Protein AF-A0A932G4X0-F1 (afdb_monomer_lite)

Secondary structure (DSSP, 8-state):
------------------------------S---------HHHHHHHTTS-----SS---TT-HHHHHHHHHHHHHHTTTS---SSHHHHHHHHHHHHHHHHHHHHHHHH-TT-TTHHHHHHHHHHHHHHTT-HHHHHHHHHHHHHHHTT--SHHHHHHHHHHHHHHHHHHHHHT-HHHHHHHHHHTTTPPPPSTTHHHHHHHHHHHHHHHHH-HHHHSTTTHHHHHHHHHHTT-------

Radius of gyration: 26.61 Å; chains: 1; bounding box: 88×67×62 Å

pLDDT: mean 77.57, std 19.56, range [35.28, 97.62]

Sequence (241 aa):
MNRKTLFSILAVVGAGVTASLLLRPPGTPTAGAQPAASVDPEALYSASLDNRFLPVGPVAGNDPATDEFRGILGATDTATTPLQRNEKDSLLRRRVLDAQAQALEELLARHPDSPWEPSARAYLGTYYGSRAAYGKALEHLGTAWAATRVFQAGRGKEIADSVLIAYTHILAMLGQTDELGALIREQQNRELDGEGLSQAWRQMKEKYLRLLAKPEKWYKCGVFAVDEVAQALKLDYARGQ

Foldseek 3Di:
DDDDDDDDDDDDDDDDDDDPPPPDPPDDPDPDPPPPPLCPLVVLLVVLLVPPQDFQDDDDPPPPLVVLSVVLSVVVVVLVPPQPPDPVNVVSNVVSLVVSLVSLVVSCVVCVPTSRQLSSLLNNLSSCVVVVVLVSNLVSLVVSLVVQVPDQDDPSLQSNLSSLSSNLVSCLLVVVLVVNVVSCVVCVPRQRDDDCSNSSNVVSVVSSVVCVVCVCVNQVPHVVVVVVVCVVVVPDDDDDD

Structure (mmCIF, N/CA/C/O backbone):
data_AF-A0A932G4X0-F1
#
_entry.id   AF-A0A932G4X0-F1
#
loop_
_atom_site.group_PDB
_atom_site.id
_atom_site.type_symbol
_atom_site.label_atom_id
_atom_site.label_alt_id
_atom_site.label_comp_id
_atom_site.label_asym_id
_atom_site.label_entity_id
_atom_site.label_seq_id
_atom_site.pdbx_PDB_ins_code
_atom_site.Cartn_x
_atom_site.Cartn_y
_atom_site.Cartn_z
_atom_site.occupancy
_atom_site.B_iso_or_equiv
_atom_site.auth_seq_id
_atom_site.auth_comp_id
_atom_site.auth_asym_id
_atom_site.auth_atom_id
_atom_site.pdbx_PDB_model_num
ATOM 1 N N . MET A 1 1 ? 39.968 -36.542 25.388 1.00 40.81 1 MET A N 1
ATOM 2 C CA . MET A 1 1 ? 41.363 -36.049 25.361 1.00 40.81 1 MET A CA 1
ATOM 3 C C . MET A 1 1 ? 41.372 -34.593 25.788 1.00 40.81 1 MET A C 1
ATOM 5 O O . MET A 1 1 ? 40.625 -33.797 25.244 1.00 40.81 1 MET A O 1
ATOM 9 N N . ASN A 1 2 ? 42.133 -34.312 26.840 1.00 44.06 2 ASN A N 1
ATOM 10 C CA . ASN A 1 2 ? 42.212 -33.060 27.589 1.00 44.06 2 ASN A CA 1
ATOM 11 C C . ASN A 1 2 ? 43.447 -32.285 27.100 1.00 44.06 2 ASN A C 1
ATOM 13 O O . ASN A 1 2 ? 44.495 -32.912 26.955 1.00 44.06 2 ASN A O 1
ATOM 17 N N . ARG A 1 3 ? 43.378 -30.961 26.927 1.00 45.34 3 ARG A N 1
ATOM 18 C CA . ARG A 1 3 ? 44.566 -30.094 27.036 1.00 45.34 3 ARG A CA 1
ATOM 19 C C . ARG A 1 3 ? 44.167 -28.679 27.459 1.00 45.34 3 ARG A C 1
ATOM 21 O O . ARG A 1 3 ? 43.865 -27.808 26.656 1.00 45.34 3 ARG A O 1
ATOM 28 N N . LYS A 1 4 ? 44.159 -28.516 28.784 1.00 53.22 4 LYS A N 1
ATOM 29 C CA . LYS A 1 4 ? 44.444 -27.271 29.508 1.00 53.22 4 LYS A CA 1
ATOM 30 C C . LYS A 1 4 ? 45.893 -26.824 29.244 1.00 53.22 4 LYS A C 1
ATOM 32 O O . LYS A 1 4 ? 46.673 -27.618 28.710 1.00 53.22 4 LYS A O 1
ATOM 37 N N . THR A 1 5 ? 46.237 -25.657 29.813 1.00 52.81 5 THR A N 1
ATOM 38 C CA . THR A 1 5 ? 47.576 -25.124 30.196 1.00 52.81 5 THR A CA 1
ATOM 39 C C . THR A 1 5 ? 48.037 -23.977 29.283 1.00 52.81 5 THR A C 1
ATOM 41 O O . THR A 1 5 ? 48.073 -24.178 28.079 1.00 52.81 5 THR A O 1
ATOM 44 N N . LEU A 1 6 ? 48.508 -22.803 29.721 1.00 47.03 6 LEU A N 1
ATOM 45 C CA . LEU A 1 6 ? 48.440 -21.966 30.938 1.00 47.03 6 LEU A CA 1
ATOM 46 C C . LEU A 1 6 ? 49.508 -20.858 30.738 1.00 47.03 6 LEU A C 1
ATOM 48 O O . LEU A 1 6 ? 50.510 -21.130 30.084 1.00 47.03 6 LEU A O 1
ATOM 52 N N . PHE A 1 7 ? 49.333 -19.721 31.432 1.00 35.28 7 PHE A N 1
ATOM 53 C CA . PHE A 1 7 ? 50.375 -18.772 31.895 1.00 35.28 7 PHE A CA 1
ATOM 54 C C . PHE A 1 7 ? 51.157 -17.961 30.827 1.00 35.28 7 PHE A C 1
ATOM 56 O O . PHE A 1 7 ? 51.397 -18.429 29.729 1.00 35.28 7 PHE A O 1
ATOM 63 N N . SER A 1 8 ? 51.656 -16.740 31.054 1.00 36.16 8 SER A N 1
ATOM 64 C CA . SER A 1 8 ? 51.602 -15.779 32.165 1.00 36.16 8 SER A CA 1
ATOM 65 C C . SER A 1 8 ? 52.226 -14.452 31.702 1.00 36.16 8 SER A C 1
ATOM 67 O O . SER A 1 8 ? 53.214 -14.472 30.981 1.00 36.16 8 SER A O 1
ATOM 69 N N . ILE A 1 9 ? 51.683 -13.345 32.219 1.00 36.66 9 ILE A N 1
ATOM 70 C CA . ILE A 1 9 ? 52.376 -12.217 32.878 1.00 36.66 9 ILE A CA 1
ATOM 71 C C . ILE A 1 9 ? 53.567 -11.556 32.149 1.00 36.66 9 ILE A C 1
ATOM 73 O O . ILE A 1 9 ? 54.664 -12.102 32.118 1.00 36.66 9 ILE A O 1
ATOM 77 N N . LEU A 1 10 ? 53.416 -10.266 31.820 1.00 35.78 10 LEU A N 1
ATOM 78 C CA . LEU A 1 10 ? 54.352 -9.251 32.315 1.00 35.78 10 LEU A CA 1
ATOM 79 C C . LEU A 1 10 ? 53.630 -7.921 32.559 1.00 35.78 10 LEU A C 1
ATOM 81 O O . LEU A 1 10 ? 52.772 -7.503 31.787 1.00 35.78 10 LEU A O 1
ATOM 85 N N . ALA A 1 11 ? 53.969 -7.309 33.685 1.00 39.47 11 ALA A N 1
ATOM 86 C CA . ALA A 1 11 ? 53.412 -6.081 34.217 1.00 39.47 11 ALA A CA 1
ATOM 87 C C . ALA A 1 11 ? 54.412 -4.914 34.090 1.00 39.47 11 ALA A C 1
ATOM 89 O O . ALA A 1 11 ? 55.596 -5.129 33.839 1.00 39.47 11 ALA A O 1
ATOM 90 N N . VAL A 1 12 ? 53.909 -3.732 34.469 1.00 40.72 12 VAL A N 1
ATOM 91 C CA . VAL A 1 12 ? 54.596 -2.589 35.112 1.00 40.72 12 VAL A CA 1
ATOM 92 C C . VAL A 1 12 ? 54.854 -1.347 34.237 1.00 40.72 12 VAL A C 1
ATOM 94 O O . VAL A 1 12 ? 55.242 -1.432 33.079 1.00 40.72 12 VAL A O 1
ATOM 97 N N . VAL A 1 13 ? 54.700 -0.199 34.925 1.00 42.75 13 VAL A N 1
ATOM 98 C CA . VAL A 1 13 ? 55.033 1.209 34.618 1.00 42.75 13 VAL A CA 1
ATOM 99 C C . VAL A 1 13 ? 53.876 1.975 33.947 1.00 42.75 13 VAL A C 1
ATOM 101 O O . VAL A 1 13 ? 53.562 1.733 32.796 1.00 42.75 13 VAL A O 1
ATOM 104 N N . GLY A 1 14 ? 53.130 2.897 34.567 1.00 39.12 14 GLY A N 1
ATOM 105 C CA . GLY A 1 14 ? 53.342 3.704 35.770 1.00 39.12 14 GLY A CA 1
ATOM 106 C C . GLY A 1 14 ? 53.884 5.093 35.418 1.00 39.12 14 GLY A C 1
ATOM 107 O O . GLY A 1 14 ? 55.095 5.243 35.398 1.00 39.12 14 GLY A O 1
ATOM 108 N N . ALA A 1 15 ? 53.016 6.088 35.169 1.00 41.00 15 ALA A N 1
ATOM 109 C CA . ALA A 1 15 ? 53.303 7.523 35.354 1.00 41.00 15 ALA A CA 1
ATOM 110 C C . ALA A 1 15 ? 52.089 8.413 35.008 1.00 41.00 15 ALA A C 1
ATOM 112 O O . ALA A 1 15 ? 51.478 8.250 33.957 1.00 41.00 15 ALA A O 1
ATOM 113 N N . GLY A 1 16 ? 51.834 9.427 35.843 1.00 37.31 16 GLY A N 1
ATOM 114 C CA . GLY A 1 16 ? 51.432 10.746 35.340 1.00 37.31 16 GLY A CA 1
ATOM 115 C C . GLY A 1 16 ? 49.960 11.142 35.429 1.00 37.31 16 GLY A C 1
ATOM 116 O O . GLY A 1 16 ? 49.303 11.335 34.413 1.00 37.31 16 GLY A O 1
ATOM 117 N N . VAL A 1 17 ? 49.473 11.392 36.645 1.00 41.50 17 VAL A N 1
ATOM 118 C CA . VAL A 1 17 ? 48.331 12.288 36.877 1.00 41.50 17 VAL A CA 1
ATOM 119 C C . VAL A 1 17 ? 48.763 13.721 36.560 1.00 41.50 17 VAL A C 1
ATOM 121 O O . VAL A 1 17 ? 49.623 14.260 37.249 1.00 41.50 17 VAL A O 1
ATOM 124 N N . THR A 1 18 ? 48.124 14.362 35.581 1.00 43.75 18 THR A N 1
ATOM 125 C CA . THR A 1 18 ? 47.859 15.810 35.616 1.00 43.75 18 THR A CA 1
ATOM 126 C C . THR A 1 18 ? 46.438 16.055 35.115 1.00 43.75 18 THR A C 1
ATOM 128 O O . THR A 1 18 ? 46.119 15.930 33.937 1.00 43.75 18 THR A O 1
ATOM 131 N N . ALA A 1 19 ? 45.549 16.340 36.063 1.00 41.78 19 ALA A N 1
ATOM 132 C CA . ALA A 1 19 ? 44.188 16.767 35.803 1.00 41.78 19 ALA A CA 1
ATOM 133 C C . ALA A 1 19 ? 44.205 18.251 35.413 1.00 41.78 19 ALA A C 1
ATOM 135 O O . ALA A 1 19 ? 44.237 19.127 36.275 1.00 41.78 19 ALA A O 1
ATOM 136 N N . SER A 1 20 ? 44.171 18.542 34.115 1.00 43.78 20 SER A N 1
ATOM 137 C CA . SER A 1 20 ? 43.813 19.872 33.621 1.00 43.78 20 SER A CA 1
ATOM 138 C C . SER A 1 20 ? 42.294 19.954 33.475 1.00 43.78 20 SER A C 1
ATOM 140 O O . SER A 1 20 ? 41.730 19.688 32.416 1.00 43.78 20 SER A O 1
ATOM 142 N N . LEU A 1 21 ? 41.629 20.317 34.575 1.00 39.19 21 LEU A N 1
ATOM 143 C CA . LEU A 1 21 ? 40.254 20.814 34.582 1.00 39.19 21 LEU A CA 1
ATOM 144 C C . LEU A 1 21 ? 40.235 22.186 33.889 1.00 39.19 21 LEU A C 1
ATOM 146 O O . LEU A 1 21 ? 40.360 23.230 34.525 1.00 39.19 21 LEU A O 1
ATOM 150 N N . LEU A 1 22 ? 40.100 22.191 32.564 1.00 45.50 22 LEU A N 1
ATOM 151 C CA . LEU A 1 22 ? 39.692 23.391 31.844 1.00 45.50 22 LEU A CA 1
ATOM 152 C C . LEU A 1 22 ? 38.185 23.558 32.045 1.00 45.50 22 LEU A C 1
ATOM 154 O O . LEU A 1 22 ? 37.377 22.884 31.406 1.00 45.50 22 LEU A O 1
ATOM 158 N N . LEU A 1 23 ? 37.820 24.451 32.970 1.00 38.88 23 LEU A N 1
ATOM 159 C CA . LEU A 1 23 ? 36.470 24.991 33.076 1.00 38.88 23 LEU A CA 1
ATOM 160 C C . LEU A 1 23 ? 36.089 25.613 31.729 1.00 38.88 23 LEU A C 1
ATOM 162 O O . LEU A 1 23 ? 36.513 26.714 31.381 1.00 38.88 23 LEU A O 1
ATOM 166 N N . ARG A 1 24 ? 35.267 24.889 30.971 1.00 39.81 24 ARG A N 1
ATOM 167 C CA . ARG A 1 24 ? 34.533 25.432 29.834 1.00 39.81 24 ARG A CA 1
ATOM 168 C C . ARG A 1 24 ? 33.476 26.399 30.390 1.00 39.81 24 ARG A C 1
ATOM 170 O O . ARG A 1 24 ? 32.686 25.976 31.236 1.00 39.81 24 ARG A O 1
ATOM 177 N N . PRO A 1 25 ? 33.444 27.672 29.961 1.00 54.56 25 PRO A N 1
ATOM 178 C CA . PRO A 1 25 ? 32.397 28.595 30.381 1.00 54.56 25 PRO A CA 1
ATOM 179 C C . PRO A 1 25 ? 31.023 28.070 29.931 1.00 54.56 25 PRO A C 1
ATOM 181 O O . PRO A 1 25 ? 30.943 27.400 28.892 1.00 54.56 25 PRO A O 1
ATOM 184 N N . PRO A 1 26 ? 29.940 28.348 30.682 1.00 50.47 26 PRO A N 1
ATOM 185 C CA . PRO A 1 26 ? 28.591 27.990 30.269 1.00 50.47 26 PRO A CA 1
ATOM 186 C C . PRO A 1 26 ? 28.283 28.700 28.950 1.00 50.47 26 PRO A C 1
ATOM 188 O O . PRO A 1 26 ? 28.131 29.920 28.897 1.00 50.47 26 PRO A O 1
ATOM 191 N N . GLY A 1 27 ? 28.250 27.921 27.869 1.00 42.38 27 GLY A N 1
ATOM 192 C CA . GLY A 1 27 ? 27.771 28.388 26.580 1.00 42.38 27 GLY A CA 1
ATOM 193 C C . GLY A 1 27 ? 26.331 28.854 26.736 1.00 42.38 27 GLY A C 1
ATOM 194 O O . GLY A 1 27 ? 25.509 28.175 27.351 1.00 42.38 27 GLY A O 1
ATOM 195 N N . THR A 1 28 ? 26.053 30.031 26.195 1.00 47.28 28 THR A N 1
ATOM 196 C CA . THR A 1 28 ? 24.712 30.570 26.013 1.00 47.28 28 THR A CA 1
ATOM 197 C C . THR A 1 28 ? 23.780 29.496 25.435 1.00 47.28 28 THR A C 1
ATOM 199 O O . THR A 1 28 ? 24.177 28.792 24.500 1.00 47.28 28 THR A O 1
ATOM 202 N N . PRO A 1 29 ? 22.549 29.340 25.966 1.00 41.03 29 PRO A N 1
ATOM 203 C CA . PRO A 1 29 ? 21.567 28.436 25.385 1.00 41.03 29 PRO A CA 1
ATOM 204 C C . PRO A 1 29 ? 21.349 28.860 23.935 1.00 41.03 29 PRO A C 1
ATOM 206 O O . PRO A 1 29 ? 20.868 29.956 23.650 1.00 41.03 29 PRO A O 1
ATOM 209 N N . THR A 1 30 ? 21.786 28.007 23.013 1.00 44.22 30 THR A N 1
ATOM 210 C CA . THR A 1 30 ? 21.518 28.197 21.594 1.00 44.22 30 THR A CA 1
ATOM 211 C C . THR A 1 30 ? 20.006 28.141 21.430 1.00 44.22 30 THR A C 1
ATOM 213 O O . THR A 1 30 ? 19.362 27.205 21.908 1.00 44.22 30 THR A O 1
ATOM 216 N N . ALA A 1 31 ? 19.459 29.201 20.835 1.00 40.19 31 ALA A N 1
ATOM 217 C CA . ALA A 1 31 ? 18.055 29.341 20.496 1.00 40.19 31 ALA A CA 1
ATOM 218 C C . ALA A 1 31 ? 17.514 28.034 19.901 1.00 40.19 31 ALA A C 1
ATOM 220 O O . ALA A 1 31 ? 18.196 27.378 19.113 1.00 40.19 31 ALA A O 1
ATOM 221 N N . GLY A 1 32 ? 16.317 27.660 20.356 1.00 37.50 32 GLY A N 1
ATOM 222 C CA . GLY A 1 32 ? 15.729 26.336 20.217 1.00 37.50 32 GLY A CA 1
ATOM 223 C C . GLY A 1 32 ? 15.990 25.669 18.873 1.00 37.50 32 GLY A C 1
ATOM 224 O O . GLY A 1 32 ? 15.559 26.151 17.828 1.00 37.50 32 GLY A O 1
ATOM 225 N N . ALA A 1 33 ? 16.622 24.496 18.932 1.00 36.66 33 ALA A N 1
ATOM 226 C CA . ALA A 1 33 ? 16.389 23.472 17.933 1.00 36.66 33 ALA A CA 1
ATOM 227 C C . ALA A 1 33 ? 14.891 23.160 17.983 1.00 36.66 33 ALA A C 1
ATOM 229 O O . ALA A 1 33 ? 14.405 22.464 18.876 1.00 36.66 33 ALA A O 1
ATOM 230 N N . GLN A 1 34 ? 14.154 23.780 17.068 1.00 36.88 34 GLN A N 1
ATOM 231 C CA . GLN A 1 34 ? 12.765 23.473 16.791 1.00 36.88 34 GLN A CA 1
ATOM 232 C C . GLN A 1 34 ? 12.692 21.949 16.624 1.00 36.88 34 GLN A C 1
ATOM 234 O O . GLN A 1 34 ? 13.476 21.411 15.834 1.00 36.88 34 GLN A O 1
ATOM 239 N N . PRO A 1 35 ? 11.863 21.225 17.402 1.00 39.44 35 PRO A N 1
ATOM 240 C CA . PRO A 1 35 ? 11.749 19.786 17.229 1.00 39.44 35 PRO A CA 1
ATOM 241 C C . PRO A 1 35 ? 11.435 19.546 15.756 1.00 39.44 35 PRO A C 1
ATOM 243 O O . PRO A 1 35 ? 10.521 20.184 15.226 1.00 39.44 35 PRO A O 1
ATOM 246 N N . ALA A 1 36 ? 12.249 18.712 15.094 1.00 43.69 36 ALA A N 1
ATOM 247 C CA . ALA A 1 36 ? 12.029 18.325 13.707 1.00 43.69 36 ALA A CA 1
ATOM 248 C C . ALA A 1 36 ? 10.539 18.027 13.559 1.00 43.69 36 ALA A C 1
ATOM 250 O O . ALA A 1 36 ? 10.017 17.197 14.313 1.00 43.69 36 ALA A O 1
ATOM 251 N N . ALA A 1 37 ? 9.856 18.798 12.704 1.00 47.94 37 ALA A N 1
ATOM 252 C CA . ALA A 1 37 ? 8.412 18.718 12.556 1.00 47.94 37 ALA A CA 1
ATOM 253 C C . ALA A 1 37 ? 8.051 17.238 12.432 1.00 47.94 37 ALA A C 1
ATOM 255 O O . ALA A 1 37 ? 8.645 16.528 11.620 1.00 47.94 37 ALA A O 1
ATOM 256 N N . SER A 1 38 ? 7.183 16.744 13.318 1.00 53.12 38 SER A N 1
ATOM 257 C CA . SER A 1 38 ? 6.770 15.346 13.290 1.00 53.12 38 SER A CA 1
ATOM 258 C C . SER A 1 38 ? 6.223 15.076 11.897 1.00 53.12 38 SER A C 1
ATOM 260 O O . SER A 1 38 ? 5.192 15.641 11.535 1.00 53.12 38 SER A O 1
ATOM 262 N N . VAL A 1 39 ? 6.949 14.297 11.094 1.00 59.09 39 VAL A N 1
ATOM 263 C CA . VAL A 1 39 ? 6.513 13.996 9.740 1.00 59.09 39 VAL A CA 1
ATOM 264 C C . VAL A 1 39 ? 5.295 13.106 9.889 1.00 59.09 39 VAL A C 1
ATOM 266 O O . VAL A 1 39 ? 5.410 11.980 10.372 1.00 59.09 39 VAL A O 1
ATOM 269 N N . ASP A 1 40 ? 4.130 13.646 9.556 1.00 61.84 40 ASP A N 1
ATOM 270 C CA . ASP A 1 40 ? 2.868 12.938 9.687 1.00 61.84 40 ASP A CA 1
ATOM 271 C C . ASP A 1 40 ? 2.904 11.677 8.800 1.00 61.84 40 ASP A C 1
ATOM 273 O O . ASP A 1 40 ? 3.138 11.789 7.591 1.00 61.84 40 ASP A O 1
ATOM 277 N N . PRO A 1 41 ? 2.704 10.467 9.357 1.00 57.41 41 PRO A N 1
ATOM 278 C CA . PRO A 1 41 ? 2.616 9.243 8.568 1.00 57.41 41 PRO A CA 1
ATOM 279 C C . PRO A 1 41 ? 1.562 9.324 7.458 1.00 57.41 41 PRO A C 1
ATOM 281 O O . PRO A 1 41 ? 1.728 8.679 6.429 1.00 57.41 41 PRO A O 1
ATOM 284 N N . GLU A 1 42 ? 0.503 10.117 7.637 1.00 61.41 42 GLU A N 1
ATOM 285 C CA . GLU A 1 42 ? -0.528 10.355 6.621 1.00 61.41 42 GLU A CA 1
ATOM 286 C C . GLU A 1 42 ? -0.029 11.271 5.490 1.00 61.41 42 GLU A C 1
ATOM 288 O O . GLU A 1 42 ? -0.345 11.063 4.313 1.00 61.41 42 GLU A O 1
ATOM 293 N N . ALA A 1 43 ? 0.837 12.234 5.817 1.00 62.56 43 ALA A N 1
ATOM 294 C CA . ALA A 1 43 ? 1.531 13.042 4.822 1.00 62.56 43 ALA A CA 1
ATOM 295 C C . ALA A 1 43 ? 2.545 12.204 4.032 1.00 62.56 43 ALA A C 1
ATOM 297 O O . ALA A 1 43 ? 2.648 12.389 2.826 1.00 62.56 43 ALA A O 1
ATOM 298 N N . LEU A 1 44 ? 3.234 11.245 4.663 1.00 58.38 44 LEU A N 1
ATOM 299 C CA . LEU A 1 44 ? 4.122 10.304 3.961 1.00 58.38 44 LEU A CA 1
ATOM 300 C C . LEU A 1 44 ? 3.357 9.258 3.152 1.00 58.38 44 LEU A C 1
ATOM 302 O O . LEU A 1 44 ? 3.793 8.905 2.064 1.00 58.38 44 LEU A O 1
ATOM 306 N N . TYR A 1 45 ? 2.195 8.811 3.627 1.00 59.25 45 TYR A N 1
ATOM 307 C CA . TYR A 1 45 ? 1.269 7.998 2.840 1.00 59.25 45 TYR A CA 1
ATOM 308 C C . TYR A 1 45 ? 0.839 8.749 1.572 1.00 59.25 45 TYR A C 1
ATOM 310 O O . TYR A 1 45 ? 0.923 8.216 0.468 1.00 59.25 45 TYR A O 1
ATOM 318 N N . SER A 1 46 ? 0.476 10.024 1.711 1.00 59.59 46 SER A N 1
ATOM 319 C CA . SER A 1 46 ? 0.097 10.877 0.582 1.00 59.59 46 SER A CA 1
ATOM 320 C C . SER A 1 46 ? 1.284 11.230 -0.322 1.00 59.59 46 SER A C 1
ATOM 322 O O . SER A 1 46 ? 1.113 11.305 -1.533 1.00 59.59 46 SER A O 1
ATOM 324 N N . ALA A 1 47 ? 2.483 11.409 0.238 1.00 55.78 47 ALA A N 1
ATOM 325 C CA . ALA A 1 47 ? 3.719 11.653 -0.506 1.00 55.78 47 ALA A CA 1
ATOM 326 C C . ALA A 1 47 ? 4.269 10.383 -1.171 1.00 55.78 47 ALA A C 1
ATOM 328 O O . ALA A 1 47 ? 4.986 10.482 -2.153 1.00 55.78 47 ALA A O 1
ATOM 329 N N . SER A 1 48 ? 3.893 9.182 -0.715 1.00 53.66 48 SER A N 1
ATOM 330 C CA . SER A 1 48 ? 4.214 7.927 -1.416 1.00 53.66 48 SER A CA 1
ATOM 331 C C . SER A 1 48 ? 3.524 7.815 -2.783 1.00 53.66 48 SER A C 1
ATOM 333 O O . SER A 1 48 ? 3.908 6.984 -3.601 1.00 53.66 48 SER A O 1
ATOM 335 N N . LEU A 1 49 ? 2.542 8.686 -3.057 1.00 51.97 49 LEU A N 1
ATOM 336 C CA . LEU A 1 49 ? 1.995 8.902 -4.398 1.00 51.97 49 LEU A CA 1
ATOM 337 C C . LEU A 1 49 ? 2.940 9.701 -5.309 1.00 51.97 49 LEU A C 1
ATOM 339 O O . LEU A 1 49 ? 2.585 9.929 -6.464 1.00 51.97 49 LEU A O 1
ATOM 343 N N . ASP A 1 50 ? 4.116 10.131 -4.835 1.00 54.31 50 ASP A N 1
ATOM 344 C CA . ASP A 1 50 ? 5.173 10.659 -5.696 1.00 54.31 50 ASP A CA 1
ATOM 345 C C . ASP A 1 50 ? 5.723 9.517 -6.560 1.00 54.31 50 ASP A C 1
ATOM 347 O O . ASP A 1 50 ? 6.693 8.856 -6.204 1.00 54.31 50 ASP A O 1
ATOM 351 N N . ASN A 1 51 ? 5.014 9.308 -7.677 1.00 53.72 51 ASN A N 1
ATOM 352 C CA . ASN A 1 51 ? 5.201 8.597 -8.953 1.00 53.72 51 ASN A CA 1
ATOM 353 C C . ASN A 1 51 ? 6.575 7.995 -9.328 1.00 53.72 51 ASN A C 1
ATOM 355 O O . ASN A 1 51 ? 6.896 7.872 -10.512 1.00 53.72 51 ASN A O 1
ATOM 359 N N . ARG A 1 52 ? 7.414 7.567 -8.389 1.00 65.19 52 ARG A N 1
ATOM 360 C CA . ARG A 1 52 ? 8.654 6.850 -8.688 1.00 65.19 52 ARG A CA 1
ATOM 361 C C . ARG A 1 52 ? 8.325 5.382 -8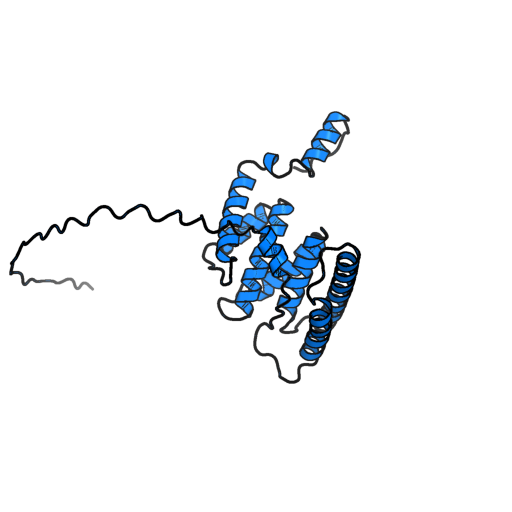.881 1.00 65.19 52 ARG A C 1
ATOM 363 O O . ARG A 1 52 ? 8.546 4.547 -8.010 1.00 65.19 52 ARG A O 1
ATOM 370 N N . PHE A 1 53 ? 7.786 5.073 -10.053 1.00 76.94 53 PHE A N 1
ATOM 371 C CA . PHE A 1 53 ? 7.691 3.697 -10.507 1.00 76.94 53 PHE A CA 1
ATOM 372 C C . PHE A 1 53 ? 9.108 3.210 -10.765 1.00 76.94 53 PHE A C 1
ATOM 374 O O . PHE A 1 53 ? 9.858 3.774 -11.565 1.00 76.94 53 PHE A O 1
ATOM 381 N N . LEU A 1 54 ? 9.492 2.189 -10.016 1.00 82.31 54 LEU A N 1
ATOM 382 C CA . LEU A 1 54 ? 10.809 1.594 -10.074 1.00 82.31 54 LEU A CA 1
ATOM 383 C C . LEU A 1 54 ? 10.638 0.126 -10.461 1.00 82.31 54 LEU A C 1
ATOM 385 O O . LEU A 1 54 ? 9.772 -0.555 -9.904 1.00 82.31 54 LEU A O 1
ATOM 389 N N . PRO A 1 55 ? 11.445 -0.388 -11.396 1.00 87.12 55 PRO A N 1
ATOM 390 C CA . PRO A 1 55 ? 11.465 -1.810 -11.658 1.00 87.12 55 PRO A CA 1
ATOM 391 C C . PRO A 1 55 ? 12.234 -2.538 -10.556 1.00 87.12 55 PRO A C 1
ATOM 393 O O . PRO A 1 55 ? 13.277 -2.076 -10.071 1.00 87.12 55 PRO A O 1
ATOM 396 N N . VAL A 1 56 ? 11.743 -3.717 -10.204 1.00 88.50 56 VAL A N 1
ATOM 397 C CA . VAL A 1 56 ? 12.427 -4.693 -9.369 1.00 88.50 56 VAL A CA 1
ATOM 398 C C . VAL A 1 56 ? 13.355 -5.520 -10.253 1.00 88.50 56 VAL A C 1
ATOM 400 O O . VAL A 1 56 ? 12.926 -6.396 -10.995 1.00 88.50 56 VAL A O 1
ATOM 403 N N . GLY A 1 57 ? 14.655 -5.241 -10.162 1.00 84.62 57 GLY A N 1
ATOM 404 C CA . GLY A 1 57 ? 15.684 -5.967 -10.907 1.00 84.62 57 GLY A CA 1
ATOM 405 C C . GLY A 1 57 ? 16.045 -5.343 -12.263 1.00 84.62 57 GLY A C 1
ATOM 406 O O . GLY A 1 57 ? 15.697 -4.189 -12.539 1.00 84.62 57 GLY A O 1
ATOM 407 N N . PRO A 1 58 ? 16.838 -6.059 -13.081 1.00 80.06 58 PRO A N 1
ATOM 408 C CA . PRO A 1 58 ? 17.262 -5.574 -14.385 1.00 80.06 58 PRO A CA 1
ATOM 409 C C . PRO A 1 58 ? 16.082 -5.551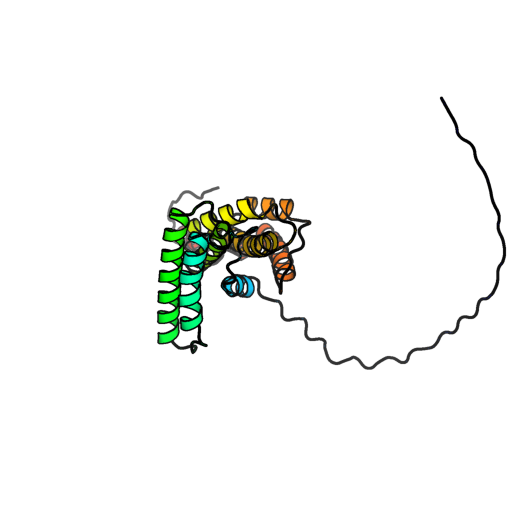 -15.358 1.00 80.06 58 PRO A C 1
ATOM 411 O O . PRO A 1 58 ? 15.323 -6.509 -15.462 1.00 80.06 58 PRO A O 1
ATOM 414 N N . VAL A 1 59 ? 15.968 -4.457 -16.103 1.00 80.94 59 VAL A N 1
ATOM 415 C CA . VAL A 1 59 ? 14.976 -4.299 -17.167 1.00 80.94 59 VAL A CA 1
ATOM 416 C C . VAL A 1 59 ? 15.682 -4.460 -18.502 1.00 80.94 59 VAL A C 1
ATOM 418 O O . VAL A 1 59 ? 16.684 -3.785 -18.751 1.00 80.94 59 VAL A O 1
ATOM 421 N N . ALA A 1 60 ? 15.180 -5.349 -19.358 1.00 76.88 60 ALA A N 1
ATOM 422 C CA . ALA A 1 60 ? 15.681 -5.458 -20.722 1.00 76.88 60 ALA A CA 1
ATOM 423 C C . ALA A 1 60 ? 15.409 -4.142 -21.470 1.00 76.88 60 ALA A C 1
ATOM 425 O O . ALA A 1 60 ? 14.319 -3.583 -21.380 1.00 76.88 60 ALA A O 1
ATOM 426 N N . GLY A 1 61 ? 16.397 -3.633 -22.212 1.00 72.44 61 GLY A N 1
ATOM 427 C CA . GLY A 1 61 ? 16.288 -2.332 -22.887 1.00 72.44 61 GLY A CA 1
ATOM 428 C C . GLY A 1 61 ? 15.155 -2.236 -23.920 1.00 72.44 61 GLY A C 1
ATOM 429 O O . GLY A 1 61 ? 14.788 -1.134 -24.306 1.00 72.44 61 GLY A O 1
ATOM 430 N N . ASN A 1 62 ? 14.610 -3.377 -24.340 1.00 74.69 62 ASN A N 1
ATOM 431 C CA . ASN A 1 62 ? 13.559 -3.559 -25.337 1.00 74.69 62 ASN A CA 1
ATOM 432 C C . ASN A 1 62 ? 12.328 -4.303 -24.779 1.00 74.69 62 ASN A C 1
ATOM 434 O O . ASN A 1 62 ? 11.624 -4.971 -25.533 1.00 74.69 62 ASN A O 1
ATOM 438 N N . ASP A 1 63 ? 12.099 -4.251 -23.465 1.00 78.50 63 ASP A N 1
ATOM 439 C CA . ASP A 1 63 ? 10.900 -4.827 -22.855 1.00 78.50 63 ASP A CA 1
ATOM 440 C C . ASP A 1 63 ? 9.650 -3.989 -23.212 1.00 78.50 63 ASP A C 1
ATOM 442 O O . ASP A 1 63 ? 9.563 -2.833 -22.792 1.00 78.50 63 ASP A O 1
ATOM 446 N N . PRO A 1 64 ? 8.664 -4.538 -23.949 1.00 78.94 64 PRO A N 1
ATOM 447 C CA . PRO A 1 64 ? 7.469 -3.793 -24.344 1.00 78.94 64 PRO A CA 1
ATOM 448 C C . PRO A 1 64 ? 6.654 -3.307 -23.139 1.00 78.94 64 PRO A C 1
ATOM 450 O O . PRO A 1 64 ? 6.096 -2.212 -23.187 1.00 78.94 64 PRO A O 1
ATOM 453 N N . ALA A 1 65 ? 6.644 -4.059 -22.030 1.00 79.31 65 ALA A N 1
ATOM 454 C CA . ALA A 1 65 ? 5.956 -3.626 -20.817 1.00 79.31 65 ALA A CA 1
ATOM 455 C C . ALA A 1 65 ? 6.580 -2.335 -20.272 1.00 79.31 65 ALA A C 1
ATOM 457 O O . ALA A 1 65 ? 5.873 -1.424 -19.852 1.00 79.31 65 ALA A O 1
ATOM 458 N N . THR A 1 66 ? 7.905 -2.221 -20.336 1.00 83.88 66 THR A N 1
ATOM 459 C CA . THR A 1 66 ? 8.630 -1.029 -19.900 1.00 83.88 66 THR A CA 1
ATOM 460 C C . THR A 1 66 ? 8.241 0.217 -20.694 1.00 83.88 66 THR A C 1
ATOM 462 O O . THR A 1 66 ? 8.071 1.280 -20.095 1.00 83.88 66 THR A O 1
ATOM 465 N N . ASP A 1 67 ? 8.088 0.117 -22.013 1.00 82.56 67 ASP A N 1
ATOM 466 C CA . ASP A 1 67 ? 7.689 1.265 -22.834 1.00 82.56 67 ASP A CA 1
ATOM 467 C C . ASP A 1 67 ? 6.237 1.676 -22.567 1.00 82.56 67 ASP A C 1
ATOM 469 O O . ASP A 1 67 ? 5.945 2.869 -22.453 1.00 82.56 67 ASP A O 1
ATOM 473 N N . GLU A 1 68 ? 5.340 0.708 -22.366 1.00 83.88 68 GLU A N 1
ATOM 474 C CA . GLU A 1 68 ? 3.958 0.985 -21.971 1.00 83.88 68 GLU A CA 1
ATOM 475 C C . GLU A 1 68 ? 3.864 1.637 -20.587 1.00 83.88 68 GLU A C 1
ATOM 477 O O . GLU A 1 68 ? 3.172 2.647 -20.427 1.00 83.88 68 GLU A O 1
ATOM 482 N N . PHE A 1 69 ? 4.610 1.125 -19.601 1.00 81.88 69 PHE A N 1
ATOM 483 C CA . PHE A 1 69 ? 4.696 1.732 -18.274 1.00 81.88 69 PHE A CA 1
ATOM 484 C C . PHE A 1 69 ? 5.191 3.171 -18.381 1.00 81.88 69 PHE A C 1
ATOM 486 O O . PHE A 1 69 ? 4.534 4.080 -17.883 1.00 81.88 69 PHE A O 1
ATOM 493 N N . ARG A 1 70 ? 6.294 3.421 -19.097 1.00 78.06 70 ARG A N 1
ATOM 494 C CA . ARG A 1 70 ? 6.789 4.790 -19.312 1.00 78.06 70 ARG A CA 1
ATOM 495 C C . ARG A 1 70 ? 5.755 5.685 -19.994 1.00 78.06 70 ARG A C 1
ATOM 497 O O . ARG A 1 70 ? 5.679 6.857 -19.642 1.00 78.06 70 ARG A O 1
ATOM 504 N N . GLY A 1 71 ? 4.963 5.160 -20.929 1.00 80.50 71 GLY A N 1
ATOM 505 C CA . GLY A 1 71 ? 3.895 5.905 -21.599 1.00 80.50 71 GLY A CA 1
ATOM 506 C C . GLY A 1 71 ? 2.806 6.382 -20.636 1.00 80.50 71 GLY A C 1
ATOM 507 O O . GLY A 1 71 ? 2.453 7.563 -20.645 1.00 80.50 71 GLY A O 1
ATOM 508 N N . ILE A 1 72 ? 2.332 5.496 -19.754 1.00 79.31 72 ILE A N 1
ATOM 509 C CA . ILE A 1 72 ? 1.351 5.843 -18.712 1.00 79.31 72 ILE A CA 1
ATOM 510 C C . ILE A 1 72 ? 1.919 6.915 -17.773 1.00 79.31 72 ILE A C 1
ATOM 512 O O . ILE A 1 72 ? 1.206 7.837 -17.382 1.00 79.31 72 ILE A O 1
ATOM 516 N N . LEU A 1 73 ? 3.209 6.828 -17.442 1.00 66.69 73 LEU A N 1
ATOM 517 C CA . LEU A 1 73 ? 3.872 7.745 -16.512 1.00 66.69 73 LEU A CA 1
ATOM 518 C C . LEU A 1 73 ? 4.174 9.111 -17.123 1.00 66.69 73 LEU A C 1
ATOM 520 O O . LEU A 1 73 ? 3.900 10.135 -16.495 1.00 66.69 73 LEU A O 1
ATOM 524 N N . GLY A 1 74 ? 4.674 9.137 -18.358 1.00 65.00 74 GLY A N 1
ATOM 525 C CA . GLY A 1 74 ? 5.021 10.362 -19.074 1.00 65.00 74 GLY A CA 1
ATOM 526 C C . GLY A 1 74 ? 3.812 11.250 -19.372 1.00 65.00 74 GLY A C 1
ATOM 527 O O . GLY A 1 74 ? 3.944 12.471 -19.383 1.00 65.00 74 GLY A O 1
ATOM 528 N N . ALA A 1 75 ? 2.618 10.668 -19.533 1.00 60.53 75 ALA A N 1
ATOM 529 C CA . ALA A 1 75 ? 1.375 11.430 -19.674 1.00 60.53 75 ALA A CA 1
ATOM 530 C C . ALA A 1 75 ? 1.010 12.230 -18.402 1.00 60.53 75 ALA A C 1
ATOM 532 O O . ALA A 1 75 ? 0.310 13.245 -18.474 1.00 60.53 75 ALA A O 1
ATOM 533 N N . THR A 1 76 ? 1.500 11.796 -17.237 1.00 52.22 76 THR A N 1
ATOM 534 C CA . THR A 1 76 ? 1.184 12.380 -15.925 1.00 52.22 76 THR A CA 1
ATOM 535 C C . THR A 1 76 ? 2.080 13.553 -15.553 1.00 52.22 76 THR A C 1
ATOM 537 O O . THR A 1 76 ? 1.557 14.548 -15.056 1.00 52.22 76 THR A O 1
ATOM 540 N N . ASP A 1 77 ? 3.386 13.490 -15.839 1.00 53.56 77 ASP A N 1
ATOM 541 C CA . ASP A 1 77 ? 4.336 14.564 -15.491 1.00 53.56 77 ASP A CA 1
ATOM 542 C C . ASP A 1 77 ? 3.945 15.912 -16.119 1.00 53.56 77 ASP A C 1
ATOM 544 O O . ASP A 1 77 ? 4.093 16.968 -15.504 1.00 53.56 77 ASP A O 1
ATOM 548 N N . THR A 1 78 ? 3.342 15.886 -17.310 1.00 49.97 78 THR A N 1
ATOM 549 C CA . THR A 1 78 ? 2.793 17.077 -17.976 1.00 49.97 78 THR A CA 1
ATOM 550 C C . THR A 1 78 ? 1.507 17.605 -17.330 1.00 49.97 78 THR A C 1
ATOM 552 O O . THR A 1 78 ? 1.246 18.809 -17.362 1.00 49.97 78 THR A O 1
ATOM 555 N N . ALA A 1 79 ? 0.709 16.733 -16.706 1.00 46.06 79 ALA A N 1
ATOM 556 C CA . ALA A 1 79 ? -0.560 17.084 -16.065 1.00 46.06 79 ALA A CA 1
ATOM 557 C C . ALA A 1 79 ? -0.401 17.540 -14.600 1.00 46.06 79 ALA A C 1
ATOM 559 O O . ALA A 1 79 ? -1.313 18.159 -14.051 1.00 46.06 79 ALA A O 1
ATOM 560 N N . THR A 1 80 ? 0.753 17.272 -13.977 1.00 46.94 80 THR A N 1
ATOM 561 C CA . THR A 1 80 ? 1.113 17.685 -12.607 1.00 46.94 80 THR A CA 1
ATOM 562 C C . THR A 1 80 ? 2.070 18.881 -12.544 1.00 46.94 80 THR A C 1
ATOM 564 O O . THR A 1 80 ? 2.721 19.101 -11.523 1.00 46.94 80 THR A O 1
ATOM 567 N N . THR A 1 81 ? 2.112 19.714 -13.592 1.00 51.88 81 THR A N 1
ATOM 568 C CA . THR A 1 81 ? 2.528 21.131 -13.472 1.00 51.88 81 THR A CA 1
ATOM 569 C C . THR A 1 81 ? 1.837 21.738 -12.242 1.00 51.88 81 THR A C 1
ATOM 571 O O . THR A 1 81 ? 0.676 21.381 -12.056 1.00 51.88 81 THR A O 1
ATOM 574 N N . PRO A 1 82 ? 2.465 22.602 -11.405 1.00 52.12 82 PRO A N 1
ATOM 575 C CA . PRO A 1 82 ? 1.905 23.011 -10.113 1.00 52.12 82 PRO A CA 1
ATOM 576 C C . PRO A 1 82 ? 0.451 23.469 -10.229 1.00 52.12 82 PRO A C 1
ATOM 578 O O . PRO A 1 82 ? 0.156 24.610 -10.582 1.00 52.12 82 PRO A O 1
ATOM 581 N N . LEU A 1 83 ? -0.457 22.535 -9.960 1.00 54.66 83 LEU A N 1
ATOM 582 C CA . LEU A 1 83 ? -1.884 22.757 -10.027 1.00 54.66 83 LEU A CA 1
ATOM 583 C C . LEU A 1 83 ? -2.214 23.716 -8.893 1.00 54.66 83 LEU A C 1
ATOM 585 O O . LEU A 1 83 ? -1.783 23.510 -7.751 1.00 54.66 83 LEU A O 1
ATOM 589 N N . GLN A 1 84 ? -2.934 24.792 -9.197 1.00 59.94 84 GLN A N 1
ATOM 590 C CA . GLN A 1 84 ? -3.315 25.709 -8.141 1.00 59.94 84 GLN A CA 1
ATOM 591 C C . GLN A 1 84 ? -4.300 25.002 -7.210 1.00 59.94 84 GLN A C 1
ATOM 593 O O . GLN A 1 84 ? -5.026 24.087 -7.598 1.00 59.94 84 GLN A O 1
ATOM 598 N N . ARG A 1 85 ? -4.335 25.415 -5.940 1.00 64.31 85 ARG A N 1
ATOM 599 C CA . ARG A 1 85 ? -5.296 24.891 -4.961 1.00 64.31 85 ARG A CA 1
ATOM 600 C C . ARG A 1 85 ? -6.688 25.487 -5.229 1.00 64.31 85 ARG A C 1
ATOM 602 O O . ARG A 1 85 ? -7.211 26.234 -4.410 1.00 64.31 85 ARG A O 1
ATOM 609 N N . ASN A 1 86 ? -7.259 25.196 -6.395 1.00 75.19 86 ASN A N 1
ATOM 610 C CA . ASN A 1 86 ? -8.625 25.539 -6.782 1.00 75.19 86 ASN A CA 1
ATOM 611 C C . ASN A 1 86 ? -9.410 24.265 -7.160 1.00 75.19 86 ASN A C 1
ATOM 613 O O . ASN A 1 86 ? -8.838 23.197 -7.379 1.00 75.19 86 ASN A O 1
ATOM 617 N N . GLU A 1 87 ? -10.739 24.370 -7.192 1.00 75.62 87 GLU A N 1
ATOM 618 C CA . GLU A 1 87 ? -11.646 23.235 -7.421 1.00 75.62 87 GLU A CA 1
ATOM 619 C C . GLU A 1 87 ? -11.506 22.610 -8.818 1.00 75.62 87 GLU A C 1
ATOM 621 O O . GLU A 1 87 ? -11.572 21.393 -8.982 1.00 75.62 87 GLU A O 1
ATOM 626 N N . LYS A 1 88 ? -11.283 23.430 -9.847 1.00 76.31 88 LYS A N 1
ATOM 627 C CA . LYS A 1 88 ? -11.155 22.942 -11.225 1.00 76.31 88 LYS A CA 1
ATOM 628 C C . LYS A 1 88 ? -9.919 22.055 -11.376 1.00 76.31 88 LYS A C 1
ATOM 630 O O . LYS A 1 88 ? -9.991 20.986 -11.984 1.00 76.31 88 LYS A O 1
ATOM 635 N N . ASP A 1 89 ? -8.817 22.481 -10.778 1.00 76.56 89 ASP A N 1
ATOM 636 C CA . ASP A 1 89 ? -7.551 21.765 -10.803 1.00 76.56 89 ASP A CA 1
ATOM 637 C C . ASP A 1 89 ? -7.617 20.481 -9.963 1.00 76.56 89 ASP A C 1
ATOM 639 O O . ASP A 1 89 ? -7.048 19.461 -10.354 1.00 76.56 89 ASP A O 1
ATOM 643 N N . SER A 1 90 ? -8.374 20.470 -8.858 1.00 73.75 90 SER A N 1
ATOM 644 C CA . SER A 1 90 ? -8.569 19.256 -8.054 1.00 73.75 90 SER A CA 1
ATOM 645 C C . SER A 1 90 ? -9.410 18.199 -8.781 1.00 73.75 90 SER A C 1
ATOM 647 O O . SER A 1 90 ? -9.068 17.014 -8.744 1.00 73.75 90 SER A O 1
ATOM 649 N N . LEU A 1 91 ? -10.457 18.607 -9.506 1.00 82.31 91 LEU A N 1
ATOM 650 C CA . LEU A 1 91 ? -11.254 17.705 -10.343 1.00 82.31 91 LEU A CA 1
ATOM 651 C C . LEU A 1 91 ? -10.450 17.157 -11.523 1.00 82.31 91 LEU A C 1
ATOM 653 O O . LEU A 1 91 ? -10.536 15.964 -11.819 1.00 82.31 91 LEU A O 1
ATOM 657 N N . LEU A 1 92 ? -9.658 18.005 -12.186 1.00 80.81 92 LEU A N 1
ATOM 658 C CA . LEU A 1 92 ? -8.772 17.566 -13.261 1.00 80.81 92 LEU A CA 1
ATOM 659 C C . LEU A 1 92 ? -7.749 16.556 -12.737 1.00 80.81 92 LEU A C 1
ATOM 661 O O . LEU A 1 92 ? -7.627 15.469 -13.299 1.00 80.81 92 LEU A O 1
ATOM 665 N N . ARG A 1 93 ? -7.089 16.868 -11.616 1.00 79.69 93 ARG A N 1
ATOM 666 C CA . ARG A 1 93 ? -6.147 15.956 -10.959 1.00 79.69 93 ARG A CA 1
ATOM 667 C C . ARG A 1 93 ? -6.797 14.617 -10.644 1.00 79.69 93 ARG A C 1
ATOM 669 O O . ARG A 1 93 ? -6.214 13.577 -10.928 1.00 79.69 93 ARG A O 1
ATOM 676 N N . ARG A 1 94 ? -8.014 14.629 -10.094 1.00 82.38 94 ARG A N 1
ATOM 677 C CA . ARG A 1 94 ? -8.756 13.401 -9.802 1.00 82.38 94 ARG A CA 1
ATOM 678 C C . ARG A 1 94 ? -8.982 12.568 -11.061 1.00 82.38 94 ARG A C 1
ATOM 680 O O . ARG A 1 94 ? -8.662 11.389 -11.040 1.00 82.38 94 ARG A O 1
ATOM 687 N N . ARG A 1 95 ? -9.459 13.174 -12.153 1.00 86.00 95 ARG A N 1
ATOM 688 C CA . ARG A 1 95 ? -9.690 12.468 -13.426 1.00 86.00 95 ARG A CA 1
ATOM 689 C C . ARG A 1 95 ? -8.414 11.858 -13.998 1.00 86.00 95 ARG A C 1
ATOM 691 O O . ARG A 1 95 ? -8.456 10.738 -14.489 1.00 86.00 95 ARG A O 1
ATOM 698 N N . VAL A 1 96 ? -7.297 12.581 -13.923 1.00 83.81 96 VAL A N 1
ATOM 699 C CA . VAL A 1 96 ? -5.992 12.086 -14.386 1.00 83.81 96 VAL A CA 1
ATOM 700 C C . VAL A 1 96 ? -5.557 10.873 -13.567 1.00 83.81 96 VAL A C 1
ATOM 702 O O . VAL A 1 96 ? -5.203 9.852 -14.145 1.00 83.81 96 VAL A O 1
ATOM 705 N N . LEU A 1 97 ? -5.651 10.947 -12.236 1.00 84.06 97 LEU A N 1
ATOM 706 C CA . LEU A 1 97 ? -5.318 9.821 -11.359 1.00 84.06 97 LEU A CA 1
ATOM 707 C C . LEU A 1 97 ? -6.260 8.628 -11.577 1.00 84.06 97 LEU A C 1
ATOM 709 O O . LEU A 1 97 ? -5.808 7.489 -11.559 1.00 84.06 97 LEU A O 1
ATOM 713 N N . ASP A 1 98 ? -7.554 8.877 -11.799 1.00 89.06 98 ASP A N 1
ATOM 714 C CA . ASP A 1 98 ? -8.534 7.821 -12.067 1.00 89.06 98 ASP A CA 1
ATOM 715 C C . ASP A 1 98 ? -8.211 7.088 -13.385 1.00 89.06 98 ASP A C 1
ATOM 717 O O . ASP A 1 98 ? -8.188 5.857 -13.419 1.00 89.06 98 ASP A O 1
ATOM 721 N N . ALA A 1 99 ? -7.885 7.831 -14.449 1.00 88.38 99 ALA A N 1
ATOM 722 C CA . ALA A 1 99 ? -7.468 7.259 -15.729 1.00 88.38 99 ALA A CA 1
ATOM 723 C C . ALA A 1 99 ? -6.131 6.506 -15.623 1.00 88.38 99 ALA A C 1
ATOM 725 O O . ALA A 1 99 ? -5.978 5.432 -16.201 1.00 88.38 99 ALA A O 1
ATOM 726 N N . GLN A 1 100 ? -5.177 7.039 -14.855 1.00 86.25 100 GLN A N 1
ATOM 727 C CA . GLN A 1 100 ? -3.885 6.398 -14.621 1.00 86.25 100 GLN A CA 1
ATOM 728 C C . GLN A 1 100 ? -4.045 5.068 -13.880 1.00 86.25 100 GLN A C 1
ATOM 730 O O . GLN A 1 100 ? -3.466 4.064 -14.290 1.00 86.25 100 GLN A O 1
ATOM 735 N N . ALA A 1 101 ? -4.851 5.042 -12.817 1.00 90.75 101 ALA A N 1
ATOM 736 C CA . ALA A 1 101 ? -5.130 3.817 -12.081 1.00 90.75 101 ALA A CA 1
ATOM 737 C C . ALA A 1 101 ? -5.783 2.760 -12.981 1.00 90.75 101 ALA A C 1
ATOM 739 O O . ALA A 1 101 ? -5.372 1.604 -12.958 1.00 90.75 101 ALA A O 1
ATOM 740 N N . GLN A 1 102 ? -6.743 3.151 -13.826 1.00 93.38 102 GLN A N 1
ATOM 741 C CA . GLN A 1 102 ? -7.350 2.225 -14.782 1.00 93.38 102 GLN A CA 1
ATOM 742 C C . GLN A 1 102 ? -6.322 1.671 -15.783 1.00 93.38 102 GLN A C 1
ATOM 744 O O . GLN A 1 102 ? -6.262 0.460 -15.986 1.00 93.38 102 GLN A O 1
ATOM 749 N N . ALA A 1 103 ? -5.487 2.531 -16.368 1.00 91.06 103 ALA A N 1
ATOM 750 C CA . ALA A 1 103 ? -4.461 2.102 -17.315 1.00 91.06 103 ALA A CA 1
ATOM 751 C C . ALA A 1 103 ? -3.449 1.134 -16.674 1.00 91.06 103 ALA A C 1
ATOM 753 O O . ALA A 1 103 ? -3.019 0.175 -17.313 1.00 91.06 103 ALA A O 1
ATOM 754 N N . LEU A 1 104 ? -3.093 1.350 -15.403 1.00 92.00 104 LEU A N 1
ATOM 755 C CA . LEU A 1 104 ? -2.214 0.447 -14.656 1.00 92.00 104 LEU A CA 1
ATOM 756 C C . LEU A 1 104 ? -2.866 -0.910 -14.379 1.00 92.00 104 LEU A C 1
ATOM 758 O O . LEU A 1 104 ? -2.194 -1.924 -14.522 1.00 92.00 104 LEU A O 1
ATOM 762 N N . GLU A 1 105 ? -4.153 -0.955 -14.031 1.00 95.62 105 GLU A N 1
ATOM 763 C CA . GLU A 1 105 ? -4.886 -2.221 -13.863 1.00 95.62 105 GLU A CA 1
ATOM 764 C C . GLU A 1 105 ? -4.897 -3.035 -15.168 1.00 95.62 105 GLU A C 1
ATOM 766 O O . GLU A 1 105 ? -4.600 -4.230 -15.174 1.00 95.62 105 GLU A O 1
ATOM 771 N N . GLU A 1 106 ? -5.175 -2.378 -16.297 1.00 94.31 106 GLU A N 1
ATOM 772 C CA . GLU A 1 106 ? -5.170 -3.009 -17.624 1.00 94.31 106 GLU A CA 1
ATOM 773 C C . GLU A 1 106 ? -3.774 -3.491 -18.038 1.00 94.31 106 GLU A C 1
ATOM 775 O O . GLU A 1 106 ? -3.632 -4.522 -18.702 1.00 94.31 106 GLU A O 1
ATOM 780 N N . LEU A 1 107 ? -2.728 -2.757 -17.657 1.00 91.25 107 LEU A N 1
ATOM 781 C CA . LEU A 1 107 ? -1.350 -3.157 -17.913 1.00 91.25 107 LEU A CA 1
ATOM 782 C C . LEU A 1 107 ? -0.969 -4.362 -17.041 1.00 91.25 107 LEU A C 1
ATOM 784 O O . LEU A 1 107 ? -0.480 -5.356 -17.574 1.00 91.25 107 LEU A O 1
ATOM 788 N N . LEU A 1 108 ? -1.262 -4.336 -15.739 1.00 94.00 108 LEU A N 1
ATOM 789 C CA . LEU A 1 108 ? -0.997 -5.459 -14.832 1.00 94.00 108 LEU A CA 1
ATOM 790 C C . LEU A 1 108 ? -1.720 -6.743 -15.249 1.00 94.00 108 LEU A C 1
ATOM 792 O O . LEU A 1 108 ? -1.163 -7.828 -15.106 1.00 94.00 108 LEU A O 1
ATOM 796 N N . ALA A 1 109 ? -2.919 -6.632 -15.823 1.00 95.00 109 ALA A N 1
ATOM 797 C CA . ALA A 1 109 ? -3.627 -7.777 -16.386 1.00 95.00 109 ALA A CA 1
ATOM 798 C C . ALA A 1 109 ? -2.897 -8.400 -17.595 1.00 95.00 109 ALA A C 1
ATOM 800 O O . ALA A 1 109 ? -2.978 -9.609 -17.806 1.00 95.00 109 ALA A O 1
ATOM 801 N N . ARG A 1 110 ? -2.182 -7.592 -18.390 1.00 94.06 110 ARG A N 1
ATOM 802 C CA . ARG A 1 110 ? -1.423 -8.044 -19.571 1.00 94.06 110 ARG A CA 1
ATOM 803 C C . ARG A 1 110 ? 0.003 -8.484 -19.241 1.00 94.06 110 ARG A C 1
ATOM 805 O O . ARG A 1 110 ? 0.536 -9.360 -19.918 1.00 94.06 110 ARG A O 1
ATOM 812 N N . HIS A 1 111 ? 0.611 -7.893 -18.214 1.00 92.06 111 HIS A N 1
ATOM 813 C CA . HIS A 1 111 ? 2.005 -8.121 -17.830 1.00 92.06 111 HIS A CA 1
ATOM 814 C C . HIS A 1 111 ? 2.156 -8.375 -16.318 1.00 92.06 111 HIS A C 1
ATOM 816 O O . HIS A 1 111 ? 2.838 -7.605 -15.636 1.00 92.06 111 HIS A O 1
ATOM 822 N N . PRO A 1 112 ? 1.556 -9.455 -15.782 1.00 91.12 112 PRO A N 1
ATOM 823 C CA . PRO A 1 112 ? 1.576 -9.735 -14.344 1.00 91.12 112 PRO A CA 1
ATOM 824 C C . PRO A 1 112 ? 2.984 -10.023 -13.801 1.00 91.12 112 PRO A C 1
ATOM 826 O O . PRO A 1 112 ? 3.262 -9.720 -12.649 1.00 91.12 112 PRO A O 1
ATOM 829 N N . ASP A 1 113 ? 3.888 -10.542 -14.637 1.00 89.94 113 ASP A N 1
ATOM 830 C CA . ASP A 1 113 ? 5.266 -10.882 -14.251 1.00 89.94 113 ASP A CA 1
ATOM 831 C C . ASP A 1 113 ? 6.277 -9.772 -14.595 1.00 89.94 113 ASP A C 1
ATOM 833 O O . ASP A 1 113 ? 7.491 -9.995 -14.618 1.00 89.94 113 ASP A O 1
ATOM 837 N N . SER A 1 114 ? 5.796 -8.570 -14.927 1.00 90.44 114 SER A N 1
ATOM 838 C CA . SER A 1 114 ? 6.676 -7.454 -15.265 1.00 90.44 114 SER A CA 1
ATOM 839 C C . SER A 1 114 ? 7.546 -7.062 -14.064 1.00 90.44 114 SER A C 1
ATOM 841 O O . SER A 1 114 ? 7.030 -6.946 -12.952 1.00 90.44 114 SER A O 1
ATOM 843 N N . PRO A 1 115 ? 8.831 -6.713 -14.264 1.00 91.62 115 PRO A N 1
ATOM 844 C CA . PRO A 1 115 ? 9.663 -6.130 -13.208 1.00 91.62 115 PRO A CA 1
ATOM 845 C C . PRO A 1 115 ? 9.051 -4.879 -12.556 1.00 91.62 115 PRO A C 1
ATOM 847 O O . PRO A 1 115 ? 9.408 -4.520 -11.438 1.00 91.62 115 PRO A O 1
ATOM 850 N N . TRP A 1 116 ? 8.150 -4.188 -13.251 1.00 91.38 116 TRP A N 1
ATOM 851 C CA . TRP A 1 116 ? 7.473 -2.980 -12.779 1.00 91.38 116 TRP A CA 1
ATOM 852 C C . TRP A 1 116 ? 6.211 -3.266 -11.962 1.00 91.38 116 TRP A C 1
ATOM 854 O O . TRP A 1 116 ? 5.664 -2.349 -11.349 1.00 91.38 116 TRP A O 1
ATOM 864 N N . GLU A 1 117 ? 5.747 -4.517 -11.931 1.00 93.12 117 GLU A N 1
ATOM 865 C CA . GLU A 1 117 ? 4.512 -4.897 -11.249 1.00 93.12 117 GLU A CA 1
ATOM 866 C C . GLU A 1 117 ? 4.484 -4.464 -9.774 1.00 93.12 117 GLU A C 1
ATOM 868 O O . GLU A 1 117 ? 3.494 -3.835 -9.378 1.00 93.12 117 GLU A O 1
ATOM 873 N N . PRO A 1 118 ? 5.555 -4.643 -8.973 1.00 94.44 118 PRO A N 1
ATOM 874 C CA . PRO A 1 118 ? 5.456 -4.328 -7.555 1.00 94.44 118 PRO A CA 1
ATOM 875 C C . PRO A 1 118 ? 5.292 -2.834 -7.282 1.00 94.44 118 PRO A C 1
ATOM 877 O O . PRO A 1 118 ? 4.556 -2.448 -6.374 1.00 94.44 118 PRO A O 1
ATOM 880 N N . SER A 1 119 ? 5.939 -1.972 -8.074 1.00 92.00 119 SER A N 1
ATOM 881 C CA . SER A 1 119 ? 5.768 -0.522 -7.933 1.00 92.00 119 SER A CA 1
ATOM 882 C C . SER A 1 119 ? 4.416 -0.051 -8.466 1.00 92.00 119 SER A C 1
ATOM 884 O O . SER A 1 119 ? 3.801 0.832 -7.868 1.00 92.00 119 SER A O 1
ATOM 886 N N . ALA A 1 120 ? 3.899 -0.685 -9.521 1.00 92.62 120 ALA A N 1
ATOM 887 C CA . ALA A 1 120 ? 2.561 -0.409 -10.025 1.00 92.62 120 ALA A CA 1
ATOM 888 C C . ALA A 1 120 ? 1.470 -0.764 -9.013 1.00 92.62 120 ALA A C 1
ATOM 890 O O . ALA A 1 120 ? 0.568 0.037 -8.757 1.00 92.62 120 ALA A O 1
ATOM 891 N N . ARG A 1 121 ? 1.589 -1.925 -8.369 1.00 95.19 121 ARG A N 1
ATOM 892 C CA . ARG A 1 121 ? 0.696 -2.321 -7.281 1.00 95.19 121 ARG A CA 1
ATOM 893 C C . ARG A 1 121 ? 0.852 -1.451 -6.044 1.00 95.19 121 ARG A C 1
ATOM 895 O O . ARG A 1 121 ? -0.155 -1.105 -5.435 1.00 95.19 121 ARG A O 1
ATOM 902 N N . ALA A 1 122 ? 2.069 -1.037 -5.693 1.00 93.62 122 ALA A N 1
ATOM 903 C CA . ALA A 1 122 ? 2.280 -0.077 -4.611 1.00 93.62 122 ALA A CA 1
ATOM 904 C C . ALA A 1 122 ? 1.485 1.217 -4.856 1.00 93.62 122 ALA A C 1
ATOM 906 O O . ALA A 1 122 ? 0.732 1.658 -3.986 1.00 93.62 122 ALA A O 1
ATOM 907 N N . TYR A 1 123 ? 1.580 1.768 -6.072 1.00 91.81 123 TYR A N 1
ATOM 908 C CA . TYR A 1 123 ? 0.816 2.945 -6.479 1.00 91.81 123 TYR A CA 1
ATOM 909 C C . TYR A 1 123 ? -0.698 2.705 -6.406 1.00 91.81 123 TYR A C 1
ATOM 911 O O . TYR A 1 123 ? -1.410 3.489 -5.778 1.00 91.81 123 TYR A O 1
ATOM 919 N N . LEU A 1 124 ? -1.202 1.621 -7.015 1.00 93.81 124 LEU A N 1
ATOM 920 C CA . LEU A 1 124 ? -2.635 1.296 -7.015 1.00 93.81 124 LEU A CA 1
ATOM 921 C C . LEU A 1 124 ? -3.165 1.115 -5.593 1.00 93.81 124 LEU A C 1
ATOM 923 O O . LEU A 1 124 ? -4.239 1.613 -5.257 1.00 93.81 124 LEU A O 1
ATOM 927 N N . GLY A 1 125 ? -2.376 0.466 -4.744 1.00 94.38 125 GLY A N 1
ATOM 928 C CA . GLY A 1 125 ? -2.616 0.310 -3.322 1.00 94.38 125 GLY A CA 1
ATOM 929 C C . GLY A 1 125 ? -2.895 1.636 -2.622 1.00 94.38 125 GLY A C 1
ATOM 930 O O . GLY A 1 125 ? -3.975 1.841 -2.058 1.00 94.38 125 GLY A O 1
ATOM 931 N N . THR A 1 126 ? -1.951 2.571 -2.718 1.00 91.06 126 THR A N 1
ATOM 932 C CA . THR A 1 126 ? -2.085 3.906 -2.122 1.00 91.06 126 THR A CA 1
ATOM 933 C C . THR A 1 126 ? -3.231 4.701 -2.760 1.00 91.06 126 THR A C 1
ATOM 935 O O . THR A 1 126 ? -4.023 5.343 -2.057 1.00 91.06 126 THR A O 1
ATOM 938 N N . TYR A 1 127 ? -3.381 4.620 -4.086 1.00 91.62 127 TYR A N 1
ATOM 939 C CA . TYR A 1 127 ? -4.458 5.263 -4.838 1.00 91.62 127 TYR A CA 1
ATOM 940 C C . TYR A 1 127 ? -5.843 4.816 -4.345 1.00 91.62 127 TYR A C 1
ATOM 942 O O . TYR A 1 127 ? -6.684 5.666 -4.027 1.00 91.62 127 TYR A O 1
ATOM 950 N N . TYR A 1 128 ? -6.086 3.510 -4.214 1.00 94.19 128 TYR A N 1
ATOM 951 C CA . TYR A 1 128 ? -7.367 2.984 -3.739 1.00 94.19 128 TYR A CA 1
ATOM 952 C C . TYR A 1 128 ? -7.586 3.259 -2.255 1.00 94.19 128 TYR A C 1
ATOM 954 O O . TYR A 1 128 ? -8.701 3.616 -1.864 1.00 94.19 128 TYR A O 1
ATOM 962 N N . GLY A 1 129 ? -6.538 3.171 -1.433 1.00 91.06 129 GLY A N 1
ATOM 963 C CA . GLY A 1 129 ? -6.639 3.482 -0.009 1.00 91.06 129 GLY A CA 1
ATOM 964 C C . GLY A 1 129 ? -7.009 4.948 0.238 1.00 91.06 129 GLY A C 1
ATOM 965 O O . GLY A 1 129 ? -7.861 5.228 1.079 1.00 91.06 129 GLY A O 1
ATOM 966 N N . SER A 1 130 ? -6.498 5.880 -0.581 1.00 88.31 130 SER A N 1
ATOM 967 C CA . SER A 1 130 ? -6.877 7.305 -0.517 1.00 88.31 130 SER A CA 1
ATOM 968 C C . SER A 1 130 ? -8.354 7.568 -0.860 1.00 88.31 130 SER A C 1
ATOM 970 O O . SER A 1 130 ? -8.911 8.597 -0.486 1.00 88.31 130 SER A O 1
ATOM 972 N N . ARG A 1 131 ? -9.006 6.628 -1.557 1.00 90.19 131 ARG A N 1
ATOM 973 C CA . ARG A 1 131 ? -10.428 6.672 -1.945 1.00 90.19 131 ARG A CA 1
ATOM 974 C C . ARG A 1 131 ? -11.309 5.787 -1.064 1.00 90.19 131 ARG A C 1
ATOM 976 O O . ARG A 1 131 ? -12.455 5.529 -1.422 1.00 90.19 131 ARG A O 1
ATOM 983 N N . ALA A 1 132 ? -10.773 5.301 0.056 1.00 91.00 132 ALA A N 1
ATOM 984 C CA . ALA A 1 132 ? -11.435 4.361 0.956 1.00 91.00 132 ALA A CA 1
ATOM 985 C C . ALA A 1 132 ? -11.878 3.037 0.297 1.00 91.00 132 ALA A C 1
ATOM 987 O O . ALA A 1 132 ? -12.703 2.305 0.841 1.00 91.00 132 ALA A O 1
ATOM 988 N N . ALA A 1 133 ? -11.297 2.674 -0.851 1.00 94.25 133 ALA A N 1
ATOM 989 C CA . ALA A 1 133 ? -11.502 1.379 -1.496 1.00 94.25 133 ALA A CA 1
ATOM 990 C C . ALA A 1 133 ? -10.552 0.330 -0.887 1.00 94.25 133 ALA A C 1
ATOM 992 O O . ALA A 1 133 ? -9.727 -0.268 -1.580 1.00 94.25 133 ALA A O 1
ATOM 993 N N . TYR A 1 134 ? -10.639 0.134 0.434 1.00 94.19 134 TYR A N 1
ATOM 994 C CA . TYR A 1 134 ? -9.611 -0.573 1.203 1.00 94.19 134 TYR A CA 1
ATOM 995 C C . TYR A 1 134 ? -9.418 -2.039 0.811 1.00 94.19 134 TYR A C 1
ATOM 997 O O . TYR A 1 134 ? -8.293 -2.516 0.870 1.00 94.19 134 TYR A O 1
ATOM 1005 N N . GLY A 1 135 ? -10.460 -2.738 0.350 1.00 95.75 135 GLY A N 1
ATOM 1006 C CA . GLY A 1 135 ? -10.315 -4.115 -0.143 1.00 95.75 135 GLY A CA 1
ATOM 1007 C C . GLY A 1 135 ? -9.337 -4.212 -1.319 1.00 95.75 135 GLY A C 1
ATOM 1008 O O . GLY A 1 135 ? -8.403 -5.006 -1.280 1.00 95.75 135 GLY A O 1
ATOM 1009 N N . LYS A 1 136 ? -9.482 -3.323 -2.313 1.00 96.94 136 LYS A N 1
ATOM 1010 C CA . LYS A 1 136 ? -8.545 -3.229 -3.445 1.00 96.94 136 LYS A CA 1
ATOM 1011 C C . LYS A 1 136 ? -7.166 -2.745 -3.010 1.00 96.94 136 LYS A C 1
ATOM 1013 O O . LYS A 1 136 ? -6.155 -3.213 -3.522 1.00 96.94 136 LYS A O 1
ATOM 1018 N N . ALA A 1 137 ? -7.123 -1.800 -2.070 1.00 96.50 137 ALA A N 1
ATOM 1019 C CA . ALA A 1 137 ? -5.864 -1.300 -1.534 1.00 96.50 137 ALA A CA 1
ATOM 1020 C C . ALA A 1 137 ? -5.049 -2.428 -0.883 1.00 96.50 137 ALA A C 1
ATOM 1022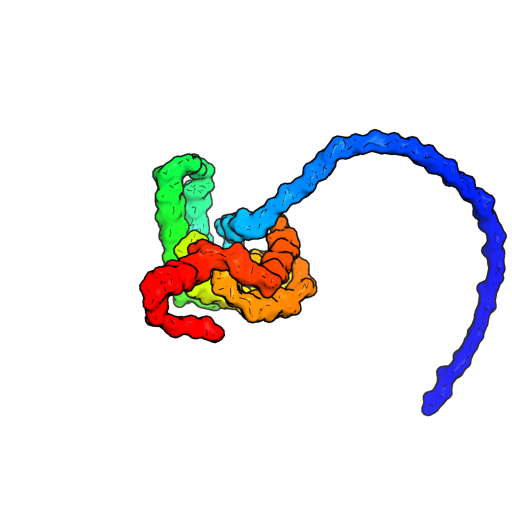 O O . ALA A 1 137 ? -3.870 -2.578 -1.186 1.00 96.50 137 ALA A O 1
ATOM 1023 N N . LEU A 1 138 ? -5.687 -3.242 -0.037 1.00 97.44 138 LEU A N 1
ATOM 1024 C CA . LEU A 1 138 ? -5.069 -4.390 0.625 1.00 97.44 138 LEU A CA 1
ATOM 1025 C C . LEU A 1 138 ? -4.603 -5.453 -0.373 1.00 97.44 138 LEU A C 1
ATOM 1027 O O . LEU A 1 138 ? -3.496 -5.956 -0.227 1.00 97.44 138 LEU A O 1
ATOM 1031 N N . GLU A 1 139 ? -5.404 -5.769 -1.394 1.00 97.62 139 GLU A N 1
ATOM 1032 C CA . GLU A 1 139 ? -5.023 -6.733 -2.434 1.00 97.62 139 GLU A CA 1
ATOM 1033 C C . GLU A 1 139 ? -3.726 -6.312 -3.141 1.00 97.62 139 GLU A C 1
ATOM 1035 O O . GLU A 1 139 ? -2.765 -7.085 -3.234 1.00 97.62 139 GLU A O 1
ATOM 1040 N N . HIS A 1 140 ? -3.671 -5.057 -3.593 1.00 97.56 140 HIS A N 1
ATOM 1041 C CA . HIS A 1 140 ? -2.509 -4.524 -4.296 1.00 97.56 140 HIS A CA 1
ATOM 1042 C C . HIS A 1 140 ? -1.290 -4.379 -3.378 1.00 97.56 140 HIS A C 1
ATOM 1044 O O . HIS A 1 140 ? -0.209 -4.852 -3.729 1.00 97.56 140 HIS A O 1
ATOM 1050 N N . LEU A 1 141 ? -1.452 -3.793 -2.187 1.00 96.94 141 LEU A N 1
ATOM 1051 C CA . LEU A 1 141 ? -0.351 -3.612 -1.231 1.00 96.94 141 LEU A CA 1
ATOM 1052 C C . LEU A 1 141 ? 0.182 -4.945 -0.704 1.00 96.94 141 LEU A C 1
ATOM 1054 O O . LEU A 1 141 ? 1.394 -5.111 -0.606 1.00 96.94 141 LEU A O 1
ATOM 1058 N N . GLY A 1 142 ? -0.694 -5.906 -0.410 1.00 97.31 142 GLY A N 1
ATOM 1059 C CA . GLY A 1 142 ? -0.309 -7.241 0.041 1.00 97.31 142 GLY A CA 1
ATOM 1060 C C . GLY A 1 142 ? 0.478 -8.002 -1.025 1.00 97.31 142 GLY A C 1
ATOM 1061 O O . GLY A 1 142 ? 1.516 -8.592 -0.720 1.00 97.31 142 GLY A O 1
ATOM 1062 N N . THR A 1 143 ? 0.049 -7.923 -2.289 1.00 97.38 143 THR A N 1
ATOM 1063 C CA . THR A 1 143 ? 0.768 -8.545 -3.414 1.00 97.38 143 THR A CA 1
ATOM 1064 C C . THR A 1 143 ? 2.129 -7.882 -3.640 1.00 97.38 143 THR A C 1
ATOM 1066 O O . THR A 1 143 ? 3.150 -8.570 -3.690 1.00 97.38 143 THR A O 1
ATOM 1069 N N . ALA A 1 144 ? 2.176 -6.544 -3.670 1.00 96.56 144 ALA A N 1
ATOM 1070 C CA . ALA A 1 144 ? 3.428 -5.795 -3.787 1.00 96.56 144 ALA A CA 1
ATOM 1071 C C . ALA A 1 144 ? 4.394 -6.115 -2.634 1.00 96.56 144 ALA A C 1
ATOM 1073 O O . ALA A 1 144 ? 5.597 -6.294 -2.845 1.00 96.56 144 ALA A O 1
ATOM 1074 N N . TRP A 1 145 ? 3.876 -6.223 -1.408 1.00 97.06 145 TRP A N 1
ATOM 1075 C CA . TRP A 1 145 ? 4.661 -6.566 -0.226 1.00 97.06 145 TRP A CA 1
ATOM 1076 C C . TRP A 1 145 ? 5.230 -7.979 -0.328 1.00 97.06 145 TRP A C 1
ATOM 1078 O O . TRP A 1 145 ? 6.426 -8.179 -0.113 1.00 97.06 145 TRP A O 1
ATOM 1088 N N . ALA A 1 146 ? 4.407 -8.958 -0.708 1.00 97.00 146 ALA A N 1
ATOM 1089 C CA . ALA A 1 146 ? 4.841 -10.339 -0.883 1.00 97.00 146 ALA A CA 1
ATOM 1090 C C . ALA A 1 146 ? 5.987 -10.455 -1.901 1.00 97.00 146 ALA A C 1
ATOM 1092 O O . ALA A 1 146 ? 6.947 -11.189 -1.649 1.00 97.00 146 ALA A O 1
ATOM 1093 N N . ALA A 1 147 ? 5.918 -9.690 -2.996 1.00 96.12 147 ALA A N 1
ATOM 1094 C CA . ALA A 1 147 ? 6.950 -9.652 -4.027 1.00 96.12 147 ALA A CA 1
ATOM 1095 C C . ALA A 1 147 ? 8.245 -8.960 -3.568 1.00 96.12 147 ALA A C 1
ATOM 1097 O O . ALA A 1 147 ? 9.329 -9.314 -4.031 1.00 96.12 147 ALA A O 1
ATOM 1098 N N . THR A 1 148 ? 8.162 -7.980 -2.661 1.00 95.88 148 THR A N 1
ATOM 1099 C CA . THR A 1 148 ? 9.293 -7.076 -2.375 1.00 95.88 148 THR A CA 1
ATOM 1100 C C . THR A 1 148 ? 9.941 -7.248 -1.003 1.00 95.88 148 THR A C 1
ATOM 1102 O O . THR A 1 148 ? 11.106 -6.884 -0.831 1.00 95.88 148 THR A O 1
ATOM 1105 N N . ARG A 1 149 ? 9.266 -7.871 -0.030 1.00 95.75 149 ARG A N 1
ATOM 1106 C CA . ARG A 1 149 ? 9.760 -8.015 1.357 1.00 95.75 149 ARG A CA 1
ATOM 1107 C C . ARG A 1 149 ? 11.129 -8.686 1.495 1.00 95.75 149 ARG A C 1
ATOM 1109 O O . ARG A 1 149 ? 11.824 -8.480 2.487 1.00 95.75 149 ARG A O 1
ATOM 1116 N N . VAL A 1 150 ? 11.521 -9.497 0.511 1.00 95.12 150 VAL A N 1
ATOM 1117 C CA . VAL A 1 150 ? 12.805 -10.214 0.492 1.00 95.12 150 VAL A CA 1
ATOM 1118 C C . VAL A 1 150 ? 13.993 -9.302 0.179 1.00 95.12 150 VAL A C 1
ATOM 1120 O O . VAL A 1 150 ? 15.129 -9.644 0.509 1.00 95.12 150 VAL A O 1
ATOM 1123 N N . PHE A 1 151 ? 13.760 -8.138 -0.434 1.00 94.75 151 PHE A N 1
ATOM 1124 C CA . PHE A 1 151 ? 14.833 -7.227 -0.813 1.00 94.75 151 PHE A CA 1
ATOM 1125 C C . PHE A 1 151 ? 15.337 -6.429 0.391 1.00 94.75 151 PHE A C 1
ATOM 1127 O O . PHE A 1 151 ? 14.576 -5.776 1.113 1.00 94.75 151 PHE A O 1
ATOM 1134 N N . GLN A 1 152 ? 16.658 -6.465 0.563 1.00 94.00 152 GLN A N 1
ATOM 1135 C CA . GLN A 1 152 ? 17.392 -5.762 1.621 1.00 94.00 152 GLN A CA 1
ATOM 1136 C C . GLN A 1 152 ? 18.237 -4.597 1.090 1.00 94.00 152 GLN A C 1
ATOM 1138 O O . GLN A 1 152 ? 18.839 -3.881 1.879 1.00 94.00 152 GLN A O 1
ATOM 1143 N N . ALA A 1 153 ? 18.303 -4.406 -0.233 1.00 92.25 153 ALA A N 1
ATOM 1144 C CA . ALA A 1 153 ? 19.032 -3.319 -0.887 1.00 92.25 153 ALA A CA 1
ATOM 1145 C C . ALA A 1 153 ? 18.442 -2.991 -2.272 1.00 92.25 153 ALA A C 1
ATOM 1147 O O . ALA A 1 153 ? 17.741 -3.810 -2.875 1.00 92.25 153 ALA A O 1
ATOM 1148 N N . GLY A 1 154 ? 18.767 -1.801 -2.785 1.00 91.69 154 GLY A N 1
ATOM 1149 C CA . GLY A 1 154 ? 18.393 -1.337 -4.123 1.00 91.69 154 GLY A CA 1
ATOM 1150 C C . GLY A 1 154 ? 16.901 -1.031 -4.293 1.00 91.69 154 GLY A C 1
ATOM 1151 O O . GLY A 1 154 ? 16.147 -0.951 -3.327 1.00 91.69 154 GLY A O 1
ATOM 1152 N N . ARG A 1 155 ? 16.458 -0.911 -5.551 1.00 90.81 155 ARG A N 1
ATOM 1153 C CA . ARG A 1 155 ? 15.087 -0.491 -5.908 1.00 90.81 155 ARG A CA 1
ATOM 1154 C C 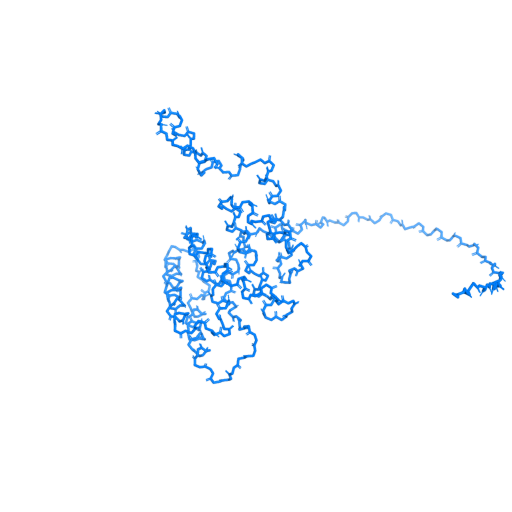. ARG A 1 155 ? 13.991 -1.359 -5.292 1.00 90.81 155 ARG A C 1
ATOM 1156 O O . ARG A 1 155 ? 12.982 -0.839 -4.837 1.00 90.81 155 ARG A O 1
ATOM 1163 N N . GLY A 1 156 ? 14.199 -2.676 -5.235 1.00 92.75 156 GLY A N 1
ATOM 1164 C CA . GLY A 1 156 ? 13.242 -3.586 -4.600 1.00 92.75 156 GLY A CA 1
ATOM 1165 C C . GLY A 1 156 ? 13.037 -3.279 -3.114 1.00 92.75 156 GLY A C 1
ATOM 1166 O O . GLY A 1 156 ? 11.919 -3.384 -2.620 1.00 92.75 156 GLY A O 1
ATOM 1167 N N . LYS A 1 157 ? 14.091 -2.832 -2.417 1.00 93.88 157 LYS A N 1
ATOM 1168 C CA . LYS A 1 157 ? 14.010 -2.404 -1.017 1.00 93.88 157 LYS A CA 1
ATOM 1169 C C . LYS A 1 157 ? 13.253 -1.085 -0.869 1.00 93.88 157 LYS A C 1
ATOM 1171 O O . LYS A 1 157 ? 12.406 -0.989 0.008 1.00 93.88 157 LYS A O 1
ATOM 1176 N N . GLU A 1 158 ? 13.525 -0.106 -1.730 1.00 91.31 158 GLU A N 1
ATOM 1177 C CA . GLU A 1 158 ? 12.832 1.195 -1.720 1.00 91.31 158 GLU A CA 1
ATOM 1178 C C . GLU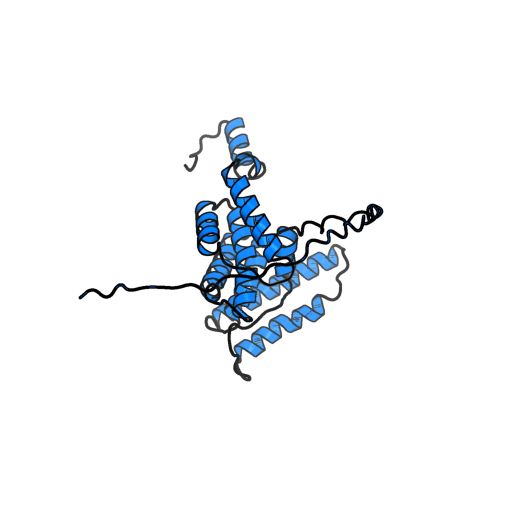 A 1 158 ? 11.312 1.023 -1.889 1.00 91.31 158 GLU A C 1
ATOM 1180 O O . GLU A 1 158 ? 10.517 1.631 -1.165 1.00 91.31 158 GLU A O 1
ATOM 1185 N N . ILE A 1 159 ? 10.906 0.130 -2.802 1.00 92.25 159 ILE A N 1
ATOM 1186 C CA . ILE A 1 159 ? 9.496 -0.222 -3.006 1.00 92.25 159 ILE A CA 1
ATOM 1187 C C . ILE A 1 159 ? 8.950 -0.936 -1.768 1.00 92.25 159 ILE A C 1
ATOM 1189 O O . ILE A 1 159 ? 7.908 -0.535 -1.257 1.00 92.25 159 ILE A O 1
ATOM 1193 N N . ALA A 1 160 ? 9.660 -1.945 -1.248 1.00 94.44 160 ALA A N 1
ATOM 1194 C CA . ALA A 1 160 ? 9.246 -2.678 -0.051 1.00 94.44 160 ALA A CA 1
ATOM 1195 C C . ALA A 1 160 ? 9.014 -1.752 1.152 1.00 94.44 160 ALA A C 1
ATOM 1197 O O . ALA A 1 160 ? 8.015 -1.894 1.850 1.00 94.44 160 ALA A O 1
ATOM 1198 N N . ASP A 1 161 ? 9.908 -0.791 1.385 1.00 93.94 161 ASP A N 1
ATOM 1199 C CA . ASP A 1 161 ? 9.817 0.143 2.511 1.00 93.94 161 ASP A CA 1
ATOM 1200 C C . ASP A 1 161 ? 8.596 1.059 2.379 1.00 93.94 161 ASP A C 1
ATOM 1202 O O . ASP A 1 161 ? 7.853 1.255 3.344 1.00 93.94 161 ASP A O 1
ATOM 1206 N N . SER A 1 162 ? 8.344 1.566 1.172 1.00 91.31 162 SER A N 1
ATOM 1207 C CA . SER A 1 162 ? 7.177 2.404 0.882 1.00 91.31 162 SER A CA 1
ATOM 1208 C C . SER A 1 162 ? 5.870 1.615 1.018 1.00 91.31 162 SER A C 1
ATOM 1210 O O . SER A 1 162 ? 4.933 2.063 1.683 1.00 91.31 162 SER A O 1
ATOM 1212 N N . VAL A 1 163 ? 5.827 0.402 0.453 1.00 94.44 163 VAL A N 1
ATOM 1213 C CA . VAL A 1 163 ? 4.681 -0.513 0.552 1.00 94.44 163 VAL A CA 1
ATOM 1214 C C . VAL A 1 163 ? 4.403 -0.877 2.005 1.00 94.44 163 VAL A C 1
ATOM 1216 O O . VAL A 1 163 ? 3.247 -0.864 2.412 1.00 94.44 163 VAL A O 1
ATOM 1219 N N . LEU A 1 164 ? 5.433 -1.153 2.809 1.00 95.31 164 LEU A N 1
ATOM 1220 C CA . LEU A 1 164 ? 5.272 -1.499 4.219 1.00 95.31 164 LEU A CA 1
ATOM 1221 C C . LEU A 1 164 ? 4.572 -0.379 4.998 1.00 95.31 164 LEU A C 1
ATOM 1223 O O . LEU A 1 164 ? 3.650 -0.651 5.770 1.00 95.31 164 LEU A O 1
ATOM 1227 N N . ILE A 1 165 ? 4.960 0.882 4.781 1.00 93.69 165 ILE A N 1
ATOM 1228 C CA . ILE A 1 165 ? 4.296 2.031 5.413 1.00 93.69 165 ILE A CA 1
ATOM 1229 C C . ILE A 1 165 ? 2.843 2.156 4.950 1.00 93.69 165 ILE A C 1
ATOM 1231 O O . ILE A 1 165 ? 1.952 2.287 5.791 1.00 93.69 165 ILE A O 1
ATOM 1235 N N . ALA A 1 166 ? 2.586 2.075 3.643 1.00 93.19 166 ALA A N 1
ATOM 1236 C CA . ALA A 1 166 ? 1.231 2.184 3.112 1.00 93.19 166 ALA A CA 1
ATOM 1237 C C . ALA A 1 166 ? 0.325 1.049 3.610 1.00 93.19 166 ALA A C 1
ATOM 1239 O O . ALA A 1 166 ? -0.780 1.292 4.092 1.00 93.19 166 ALA A O 1
ATOM 1240 N N . TYR A 1 167 ? 0.816 -0.186 3.573 1.00 95.81 167 TYR A N 1
ATOM 1241 C CA . TYR A 1 167 ? 0.072 -1.366 3.991 1.00 95.81 167 TYR A CA 1
ATOM 1242 C C . TYR A 1 167 ? -0.269 -1.310 5.479 1.00 95.81 167 TYR A C 1
ATOM 1244 O O . TYR A 1 167 ? -1.431 -1.433 5.860 1.00 95.81 167 TYR A O 1
ATOM 1252 N N . THR A 1 168 ? 0.719 -1.022 6.327 1.00 95.31 168 THR A N 1
ATOM 1253 C CA . THR A 1 168 ? 0.514 -0.935 7.781 1.00 95.31 168 THR A CA 1
ATOM 1254 C C . THR A 1 168 ? -0.416 0.209 8.173 1.00 95.31 168 THR A C 1
ATOM 1256 O O . THR A 1 168 ? -1.185 0.072 9.126 1.00 95.31 168 THR A O 1
ATOM 1259 N N . HIS A 1 169 ? -0.419 1.303 7.408 1.00 92.62 169 HIS A N 1
ATOM 1260 C CA . HIS A 1 169 ? -1.387 2.381 7.570 1.00 92.62 169 HIS A CA 1
ATOM 1261 C C . HIS A 1 169 ? -2.825 1.907 7.301 1.00 92.62 169 HIS A C 1
ATOM 1263 O O . HIS A 1 169 ? -3.692 2.125 8.150 1.00 92.62 169 HIS A O 1
ATOM 1269 N N . ILE A 1 170 ? -3.074 1.211 6.183 1.00 93.88 170 ILE A N 1
ATOM 1270 C CA . ILE A 1 170 ? -4.407 0.673 5.858 1.00 93.88 170 ILE A CA 1
ATOM 1271 C C . ILE A 1 170 ? -4.856 -0.367 6.894 1.00 93.88 170 ILE A C 1
ATOM 1273 O O . ILE A 1 170 ? -5.980 -0.276 7.390 1.00 93.88 170 ILE A O 1
ATOM 1277 N N . LEU A 1 171 ? -3.975 -1.287 7.302 1.00 94.62 171 LEU A N 1
ATOM 1278 C CA . LEU A 1 171 ? -4.274 -2.262 8.361 1.00 94.62 171 LEU A CA 1
ATOM 1279 C C . LEU A 1 171 ? -4.680 -1.564 9.671 1.00 94.62 171 LEU A C 1
ATOM 1281 O O . LEU A 1 171 ? -5.667 -1.941 10.306 1.00 94.62 171 LEU A O 1
ATOM 1285 N N . ALA A 1 172 ? -3.956 -0.508 10.061 1.00 92.00 172 ALA A N 1
ATOM 1286 C CA . ALA A 1 172 ? -4.265 0.265 11.262 1.00 92.00 172 ALA A CA 1
ATOM 1287 C C . ALA A 1 172 ? -5.625 0.975 11.163 1.00 92.00 172 ALA A C 1
ATOM 1289 O O . ALA A 1 172 ? -6.379 0.994 12.138 1.00 92.00 172 ALA A O 1
ATOM 1290 N N . MET A 1 173 ? -5.949 1.550 10.001 1.00 88.25 173 MET A N 1
ATOM 1291 C CA . MET A 1 173 ? -7.235 2.213 9.766 1.00 88.25 173 MET A CA 1
ATOM 1292 C C . MET A 1 173 ? -8.417 1.249 9.858 1.00 88.25 173 MET A C 1
ATOM 1294 O O . MET A 1 173 ? -9.450 1.607 10.418 1.00 88.25 173 MET A O 1
ATOM 1298 N N . LEU A 1 174 ? -8.253 0.028 9.349 1.00 89.94 174 LEU A N 1
ATOM 1299 C CA . LEU A 1 174 ? -9.275 -1.018 9.406 1.00 89.94 174 LEU A CA 1
ATOM 1300 C C . LEU A 1 174 ? -9.349 -1.729 10.760 1.00 89.94 174 LEU A C 1
ATOM 1302 O O . LEU A 1 174 ? -10.275 -2.496 10.997 1.00 89.94 174 LEU A O 1
ATOM 1306 N N . GLY A 1 175 ? -8.371 -1.503 11.638 1.00 89.38 175 GLY A N 1
ATOM 1307 C CA . GLY A 1 175 ? -8.272 -2.219 12.906 1.00 89.38 175 GLY A CA 1
ATOM 1308 C C . GLY A 1 175 ? -7.933 -3.690 12.780 1.00 89.38 175 GLY A C 1
ATOM 1309 O O . GLY A 1 175 ? -8.225 -4.461 13.686 1.00 89.38 175 GLY A O 1
ATOM 1310 N N . GLN A 1 176 ? -7.250 -4.071 11.702 1.00 92.38 176 GLN A N 1
ATOM 1311 C CA . GLN A 1 176 ? -6.680 -5.405 11.534 1.00 92.38 176 GLN A CA 1
ATOM 1312 C C . GLN A 1 176 ? -5.411 -5.540 12.391 1.00 92.38 176 GLN A C 1
ATOM 1314 O O . GLN A 1 176 ? -4.289 -5.638 11.893 1.00 92.38 176 GLN A O 1
ATOM 1319 N N . THR A 1 177 ? -5.584 -5.480 13.715 1.00 93.81 177 THR A N 1
ATOM 1320 C CA . THR A 1 177 ? -4.490 -5.420 14.693 1.00 93.81 177 THR A CA 1
ATOM 1321 C C . THR A 1 177 ? -3.642 -6.681 14.709 1.00 93.81 177 THR A C 1
ATOM 1323 O O . THR A 1 177 ? -2.435 -6.583 14.912 1.00 93.81 177 THR A O 1
ATOM 1326 N N . ASP A 1 178 ? -4.235 -7.848 14.464 1.00 95.25 178 ASP A N 1
ATOM 1327 C CA . ASP A 1 178 ? -3.503 -9.118 14.470 1.00 95.25 178 ASP A CA 1
ATOM 1328 C C . ASP A 1 178 ? -2.514 -9.204 13.306 1.00 95.25 178 ASP A C 1
ATOM 1330 O O . ASP A 1 178 ? -1.337 -9.519 13.505 1.00 95.25 178 ASP A O 1
ATOM 1334 N N . GLU A 1 179 ? -2.970 -8.849 12.104 1.00 95.75 179 GLU A N 1
ATOM 1335 C CA . GLU A 1 179 ? -2.150 -8.813 10.892 1.00 95.75 179 GLU A CA 1
ATOM 1336 C C . GLU A 1 179 ? -1.077 -7.722 10.981 1.00 95.75 179 GLU A C 1
ATOM 1338 O O . GLU A 1 179 ? 0.106 -7.988 10.756 1.00 95.75 179 GLU A O 1
ATOM 1343 N N . LEU A 1 180 ? -1.451 -6.517 11.428 1.00 96.44 180 LEU A N 1
ATOM 1344 C CA . LEU A 1 180 ? -0.504 -5.429 11.682 1.00 96.44 180 LEU A CA 1
ATOM 1345 C C . LEU A 1 180 ? 0.562 -5.830 12.712 1.00 96.44 180 LEU A C 1
ATOM 1347 O O . LEU A 1 180 ? 1.751 -5.567 12.527 1.00 96.44 180 LEU A O 1
ATOM 1351 N N . GLY A 1 181 ? 0.153 -6.494 13.793 1.00 97.44 181 GLY A N 1
ATOM 1352 C CA . GLY A 1 181 ? 1.046 -6.982 14.836 1.00 97.44 181 GLY A CA 1
ATOM 1353 C C . GLY A 1 181 ? 1.995 -8.070 14.344 1.00 97.44 181 GLY A C 1
ATOM 1354 O O . GLY A 1 181 ? 3.174 -8.069 14.705 1.00 97.44 181 GLY A O 1
ATOM 1355 N N . ALA A 1 182 ? 1.511 -8.991 13.507 1.00 96.94 182 ALA A N 1
ATOM 1356 C CA . ALA A 1 182 ? 2.349 -9.989 12.851 1.00 96.94 182 ALA A CA 1
ATOM 1357 C C . ALA A 1 182 ? 3.406 -9.325 11.960 1.00 96.94 182 ALA A C 1
ATOM 1359 O O . ALA A 1 182 ? 4.591 -9.624 12.108 1.00 96.94 182 ALA A O 1
ATOM 1360 N N . LEU A 1 183 ? 2.998 -8.360 11.135 1.00 96.38 183 LEU A N 1
ATOM 1361 C CA . LEU A 1 183 ? 3.882 -7.648 10.218 1.00 96.38 183 LEU A CA 1
ATOM 1362 C C . LEU A 1 183 ? 4.949 -6.815 10.951 1.00 96.38 183 LEU A C 1
ATOM 1364 O O . LEU A 1 183 ? 6.127 -6.864 10.598 1.00 96.38 183 LEU A O 1
ATOM 1368 N N . ILE A 1 184 ? 4.575 -6.112 12.030 1.00 96.25 184 ILE A N 1
ATOM 1369 C CA . ILE A 1 184 ? 5.525 -5.373 12.883 1.00 96.25 184 ILE A CA 1
ATOM 1370 C C . ILE A 1 184 ? 6.556 -6.315 13.518 1.00 96.25 184 ILE A C 1
ATOM 1372 O O . ILE A 1 184 ? 7.733 -5.961 13.589 1.00 96.25 184 ILE A O 1
ATOM 1376 N N . ARG A 1 185 ? 6.141 -7.505 13.977 1.00 96.44 185 ARG A N 1
ATOM 1377 C CA . ARG A 1 185 ? 7.062 -8.502 14.549 1.00 96.44 185 ARG A CA 1
ATOM 1378 C C . ARG A 1 185 ? 8.002 -9.082 13.497 1.00 96.44 185 ARG A C 1
ATOM 1380 O O . ARG A 1 185 ? 9.195 -9.193 13.764 1.00 96.44 185 ARG A O 1
ATOM 1387 N N . GLU A 1 186 ? 7.483 -9.422 12.317 1.00 94.94 186 GLU A N 1
ATOM 1388 C CA . GLU A 1 186 ? 8.278 -9.944 11.196 1.00 94.94 186 GLU A CA 1
ATOM 1389 C C . GLU A 1 186 ? 9.361 -8.938 10.774 1.00 94.94 186 GLU A C 1
ATOM 1391 O O . GLU A 1 186 ? 10.512 -9.311 10.559 1.00 94.94 186 GLU A O 1
ATOM 1396 N N . GLN A 1 187 ? 9.015 -7.647 10.733 1.00 95.12 187 GLN A N 1
ATOM 1397 C CA . GLN A 1 187 ? 9.876 -6.571 10.231 1.00 95.12 187 GLN A CA 1
ATOM 1398 C C . GLN A 1 187 ? 10.506 -5.714 11.340 1.00 95.12 187 GLN A C 1
ATOM 1400 O O . GLN A 1 187 ? 10.932 -4.583 11.100 1.00 95.12 187 GLN A O 1
ATOM 1405 N N . GLN A 1 188 ? 10.600 -6.232 12.568 1.00 90.56 188 GLN A N 1
ATOM 1406 C CA . GLN A 1 188 ? 11.093 -5.467 13.723 1.00 90.56 188 GLN A CA 1
ATOM 1407 C C . GLN A 1 188 ? 12.526 -4.937 13.543 1.00 90.56 188 GLN A C 1
ATOM 1409 O O . GLN A 1 188 ? 12.844 -3.856 14.039 1.00 90.56 188 GLN A O 1
ATOM 1414 N N . ASN A 1 189 ? 13.352 -5.682 12.801 1.00 90.94 189 ASN A N 1
ATOM 1415 C CA . ASN A 1 189 ? 14.761 -5.377 12.542 1.00 90.94 189 ASN A CA 1
ATOM 1416 C C . ASN A 1 189 ? 14.985 -4.710 11.178 1.00 90.94 189 ASN A C 1
ATOM 1418 O O . ASN A 1 189 ? 16.129 -4.487 10.794 1.00 90.94 189 ASN A O 1
ATOM 1422 N N . ARG A 1 190 ? 13.917 -4.432 10.420 1.00 92.19 190 ARG A N 1
ATOM 1423 C CA . ARG A 1 190 ? 14.033 -3.766 9.126 1.00 92.19 190 ARG A CA 1
ATOM 1424 C C . ARG A 1 190 ? 14.244 -2.271 9.345 1.00 92.19 190 ARG A C 1
ATOM 1426 O O . ARG A 1 190 ? 13.400 -1.597 9.939 1.00 92.19 190 ARG A O 1
ATOM 1433 N N . GLU A 1 191 ? 15.356 -1.756 8.840 1.00 91.69 191 GLU A N 1
ATOM 1434 C CA . GLU A 1 191 ? 15.591 -0.319 8.716 1.00 91.69 191 GLU A CA 1
ATOM 1435 C C . GLU A 1 191 ? 14.962 0.158 7.408 1.00 91.69 191 GLU A C 1
ATOM 1437 O O . GLU A 1 191 ? 15.194 -0.446 6.360 1.00 91.69 191 GLU A O 1
ATOM 1442 N N . LEU A 1 192 ? 14.117 1.190 7.469 1.00 90.69 192 LEU A N 1
ATOM 1443 C CA . LEU A 1 192 ? 13.471 1.736 6.277 1.00 90.69 192 LEU A CA 1
ATOM 1444 C C . LEU A 1 192 ? 14.311 2.888 5.740 1.00 90.69 192 LEU A C 1
ATOM 1446 O O . LEU A 1 192 ? 14.511 3.888 6.439 1.00 90.69 192 LEU A O 1
ATOM 1450 N N . ASP A 1 193 ? 14.754 2.746 4.497 1.00 84.25 193 ASP A N 1
ATOM 1451 C CA . ASP A 1 193 ? 15.551 3.752 3.807 1.00 84.25 193 ASP A CA 1
ATOM 1452 C C . ASP A 1 193 ? 14.631 4.705 3.057 1.00 84.25 193 ASP A C 1
ATOM 1454 O O . ASP A 1 193 ? 13.652 4.288 2.447 1.00 84.25 193 ASP A O 1
ATOM 1458 N N . GLY A 1 194 ? 14.954 5.993 3.087 1.00 76.00 194 GLY A N 1
ATOM 1459 C CA . GLY A 1 194 ? 14.156 7.031 2.445 1.00 76.00 194 GLY A CA 1
ATOM 1460 C C . GLY A 1 194 ? 13.790 8.150 3.407 1.00 76.00 194 GLY A C 1
ATOM 1461 O O . GLY A 1 194 ? 13.766 7.988 4.631 1.00 76.00 194 GLY A O 1
ATOM 1462 N N . GLU A 1 195 ? 13.527 9.320 2.838 1.00 77.31 195 GLU A N 1
ATOM 1463 C CA . GLU A 1 195 ? 13.209 10.513 3.610 1.00 77.31 195 GLU A CA 1
ATOM 1464 C C . GLU A 1 195 ? 11.920 10.294 4.416 1.00 77.31 195 GLU A C 1
ATOM 1466 O O . GLU A 1 195 ? 10.864 9.974 3.879 1.00 77.31 195 GLU A O 1
ATOM 1471 N N . GLY A 1 196 ? 12.016 10.391 5.743 1.00 85.62 196 GLY A N 1
ATOM 1472 C CA . GLY A 1 196 ? 10.873 10.253 6.646 1.00 85.62 196 GLY A CA 1
ATOM 1473 C C . GLY A 1 196 ? 10.354 8.825 6.886 1.00 85.62 196 GLY A C 1
ATOM 1474 O O . GLY A 1 196 ? 9.696 8.618 7.905 1.00 85.62 196 GLY A O 1
ATOM 1475 N N . LEU A 1 197 ? 10.678 7.816 6.063 1.00 88.44 197 LEU A N 1
ATOM 1476 C CA . LEU A 1 197 ? 10.115 6.457 6.209 1.00 88.44 197 LEU A CA 1
ATOM 1477 C C . LEU A 1 197 ? 10.497 5.782 7.534 1.00 88.44 197 LEU A C 1
ATOM 1479 O O . LEU A 1 197 ? 9.641 5.231 8.225 1.00 88.44 197 LEU A O 1
ATOM 1483 N N . SER A 1 198 ? 11.752 5.908 7.970 1.00 89.69 198 SER A N 1
ATOM 1484 C CA . SER A 1 198 ? 12.184 5.432 9.294 1.00 89.69 198 SER A CA 1
ATOM 1485 C C . SER A 1 198 ? 11.429 6.107 10.452 1.00 89.69 198 SER A C 1
ATOM 1487 O O . SER A 1 198 ? 11.160 5.496 11.492 1.00 89.69 198 SER A O 1
ATOM 1489 N N . GLN A 1 199 ? 11.059 7.381 10.298 1.00 89.81 199 GLN A N 1
ATOM 1490 C CA . GLN A 1 199 ? 10.243 8.087 11.284 1.00 89.81 199 GLN A CA 1
ATOM 1491 C C . GLN A 1 199 ? 8.783 7.625 11.231 1.00 89.81 199 GLN A C 1
ATOM 1493 O O . GLN A 1 199 ? 8.196 7.383 12.287 1.00 89.81 199 GLN A O 1
ATOM 1498 N N . ALA A 1 200 ? 8.209 7.448 10.039 1.00 89.62 200 ALA A N 1
ATOM 1499 C CA . ALA A 1 200 ? 6.876 6.873 9.861 1.00 89.62 200 ALA A CA 1
ATOM 1500 C C . ALA A 1 200 ? 6.775 5.488 10.494 1.00 89.62 200 ALA A C 1
ATOM 1502 O O . ALA A 1 200 ? 5.814 5.210 11.204 1.00 89.62 200 ALA A O 1
ATOM 1503 N N . TRP A 1 201 ? 7.796 4.648 10.316 1.00 93.31 201 TRP A N 1
ATOM 1504 C CA . TRP A 1 201 ? 7.808 3.298 10.867 1.00 93.31 201 TRP A CA 1
ATOM 1505 C C . TRP A 1 201 ? 7.778 3.285 12.391 1.00 93.31 201 TRP A C 1
ATOM 1507 O O . TRP A 1 201 ? 6.994 2.559 13.004 1.00 93.31 201 TRP A O 1
ATOM 1517 N N . ARG A 1 202 ? 8.592 4.134 13.029 1.00 92.19 202 ARG A N 1
ATOM 1518 C CA . ARG A 1 202 ? 8.557 4.303 14.489 1.00 92.19 202 ARG A CA 1
ATOM 1519 C C . ARG A 1 202 ? 7.185 4.775 14.964 1.00 92.19 202 ARG A C 1
ATOM 1521 O O . ARG A 1 202 ? 6.626 4.172 15.876 1.00 92.19 202 ARG A O 1
ATOM 1528 N N . GLN A 1 203 ? 6.617 5.780 14.302 1.00 90.94 203 GLN A N 1
ATOM 1529 C CA . GLN A 1 203 ? 5.285 6.289 14.628 1.00 90.94 203 GLN A CA 1
ATOM 1530 C C . GLN A 1 203 ? 4.191 5.238 14.427 1.00 90.94 203 GLN A C 1
ATOM 1532 O O . GLN A 1 203 ? 3.270 5.164 15.235 1.00 90.94 203 GLN A O 1
ATOM 1537 N N . MET A 1 204 ? 4.295 4.394 13.399 1.00 93.12 204 MET A N 1
ATOM 1538 C CA . MET A 1 204 ? 3.332 3.324 13.154 1.00 93.12 204 MET A CA 1
ATOM 1539 C C . MET A 1 204 ? 3.361 2.279 14.271 1.00 93.12 204 MET A C 1
ATOM 1541 O O . MET A 1 204 ? 2.309 1.880 14.766 1.00 93.12 204 MET A O 1
ATOM 1545 N N . LYS A 1 205 ? 4.555 1.903 14.747 1.00 94.38 205 LYS A N 1
ATOM 1546 C CA . LYS A 1 205 ? 4.710 1.010 15.907 1.00 94.38 205 LYS A CA 1
ATOM 1547 C C . LYS A 1 205 ? 4.111 1.613 17.177 1.00 94.38 205 LYS A C 1
ATOM 1549 O O . LYS A 1 205 ? 3.398 0.927 17.906 1.00 94.38 205 LYS A O 1
ATOM 1554 N N . GLU A 1 206 ? 4.341 2.899 17.430 1.00 92.56 206 GLU A N 1
ATOM 1555 C CA . GLU A 1 206 ? 3.702 3.593 18.554 1.00 92.56 206 GLU A CA 1
ATOM 1556 C C . GLU A 1 206 ? 2.179 3.646 18.412 1.00 92.56 206 GLU A C 1
ATOM 1558 O O . GLU A 1 206 ? 1.459 3.397 19.381 1.00 92.56 206 GLU A O 1
ATOM 1563 N N . LYS A 1 207 ? 1.678 3.957 17.210 1.00 90.31 207 LYS A N 1
ATOM 1564 C CA . LYS A 1 207 ? 0.246 3.996 16.903 1.00 90.31 207 LYS A CA 1
ATOM 1565 C C . LYS A 1 207 ? -0.391 2.634 17.163 1.00 90.31 207 LYS A C 1
ATOM 1567 O O . LYS A 1 207 ? -1.413 2.585 17.836 1.00 90.31 207 LYS A O 1
ATOM 1572 N N . TYR A 1 208 ? 0.246 1.549 16.728 1.00 94.19 208 TYR A N 1
ATOM 1573 C CA . TYR A 1 208 ? -0.191 0.182 17.004 1.00 94.19 208 TYR A CA 1
ATOM 1574 C C . TYR A 1 208 ? -0.302 -0.106 18.509 1.00 94.19 208 TYR A C 1
ATOM 1576 O O . TYR A 1 208 ? -1.341 -0.572 18.969 1.00 94.19 208 TYR A O 1
ATOM 1584 N N . LEU A 1 209 ? 0.706 0.251 19.312 1.00 93.69 209 LEU A N 1
ATOM 1585 C CA . LEU A 1 209 ? 0.639 0.058 20.768 1.00 93.69 209 LEU A CA 1
ATOM 1586 C C . LEU A 1 209 ? -0.497 0.865 21.415 1.00 93.69 209 LEU A C 1
ATOM 1588 O O . LEU A 1 209 ? -1.183 0.374 22.312 1.00 93.6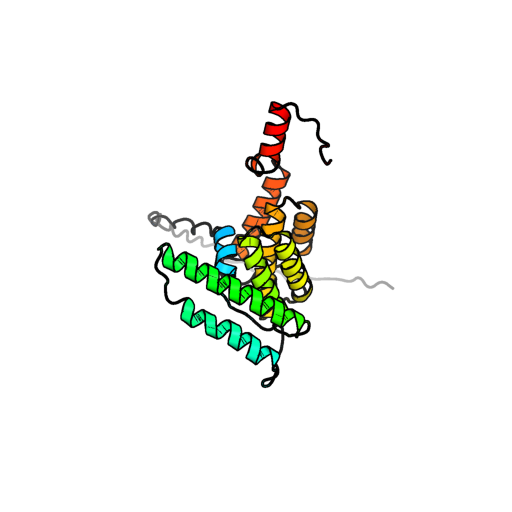9 209 LEU A O 1
ATOM 1592 N N . ARG A 1 210 ? -0.733 2.097 20.949 1.00 90.81 210 ARG A N 1
ATOM 1593 C CA . ARG A 1 210 ? -1.862 2.918 21.419 1.00 90.81 210 ARG A CA 1
ATOM 1594 C C . ARG A 1 210 ? -3.209 2.339 20.987 1.00 90.81 210 ARG A C 1
ATOM 1596 O O . ARG A 1 210 ? -4.177 2.496 21.729 1.00 90.81 210 ARG A O 1
ATOM 1603 N N . LEU A 1 211 ? -3.263 1.709 19.816 1.00 89.62 211 LEU A N 1
ATOM 1604 C CA . LEU A 1 211 ? -4.454 1.058 19.280 1.00 89.62 211 LEU A CA 1
ATOM 1605 C C . LEU A 1 211 ? -4.859 -0.137 20.141 1.00 89.62 211 LEU A C 1
ATOM 1607 O O . LEU A 1 211 ? -6.015 -0.232 20.533 1.00 89.62 211 LEU A O 1
ATOM 1611 N N . LEU A 1 212 ? -3.889 -0.978 20.515 1.00 91.06 212 LEU A N 1
ATOM 1612 C CA . LEU A 1 212 ? -4.111 -2.106 21.420 1.00 91.06 212 LEU A CA 1
ATOM 1613 C C . LEU A 1 212 ? -4.546 -1.663 22.818 1.00 91.06 212 LEU A C 1
ATOM 1615 O O . LEU A 1 212 ? -5.393 -2.294 23.438 1.00 91.06 212 LEU A O 1
ATOM 1619 N N . ALA A 1 213 ? -3.946 -0.589 23.335 1.00 91.31 213 ALA A N 1
ATOM 1620 C CA . ALA A 1 213 ? -4.212 -0.151 24.698 1.00 91.31 213 ALA A CA 1
ATOM 1621 C C . ALA A 1 213 ? -5.608 0.465 24.871 1.00 91.31 213 ALA A C 1
ATOM 1623 O O . ALA A 1 213 ? -6.173 0.362 25.959 1.00 91.31 213 ALA A O 1
ATOM 1624 N N . LYS A 1 214 ? -6.110 1.186 23.855 1.00 87.88 214 LYS A N 1
ATOM 1625 C CA . LYS A 1 214 ? -7.357 1.974 23.922 1.00 87.88 214 LYS A CA 1
ATOM 1626 C C . LYS A 1 214 ? -8.083 2.022 22.570 1.00 87.88 214 LYS A C 1
ATOM 1628 O O . LYS A 1 214 ? -8.172 3.109 21.981 1.00 87.88 214 LYS A O 1
ATOM 1633 N N . PRO A 1 215 ? -8.575 0.888 22.041 1.00 82.00 215 PRO A N 1
ATOM 1634 C CA . PRO A 1 215 ? -9.235 0.845 20.734 1.00 82.00 215 PRO A CA 1
ATOM 1635 C C . PRO A 1 215 ? -10.445 1.793 20.658 1.00 82.00 215 PRO A C 1
ATOM 1637 O O . PRO A 1 215 ? -10.650 2.464 19.645 1.00 82.00 215 PRO A O 1
ATOM 1640 N N . GLU A 1 216 ? -11.175 1.973 21.761 1.00 79.12 216 GLU A N 1
ATOM 1641 C CA . GLU A 1 216 ? -12.351 2.844 21.871 1.00 79.12 216 GLU A CA 1
ATOM 1642 C C . GLU A 1 216 ? -12.056 4.322 21.576 1.00 79.12 216 GLU A C 1
ATOM 1644 O O . GLU A 1 216 ? -12.957 5.107 21.280 1.00 79.12 216 GLU A O 1
ATOM 1649 N N . LYS A 1 217 ? -10.786 4.739 21.650 1.00 82.12 217 LYS A N 1
ATOM 1650 C CA . LYS A 1 217 ? -10.390 6.114 21.331 1.00 82.12 217 LYS A CA 1
ATOM 1651 C C . LYS A 1 217 ? -10.148 6.354 19.850 1.00 82.12 217 LYS A C 1
ATOM 1653 O O . LYS A 1 217 ? -10.285 7.496 19.419 1.00 82.12 217 LYS A O 1
ATOM 1658 N N . TRP A 1 218 ? -9.802 5.314 19.101 1.00 76.69 218 TRP A N 1
ATOM 1659 C CA . TRP A 1 218 ? -9.399 5.425 17.701 1.00 76.69 218 TRP A CA 1
ATOM 1660 C C . TRP A 1 218 ? -10.566 5.218 16.734 1.00 76.69 218 TRP A C 1
ATOM 1662 O O . TRP A 1 218 ? -10.572 5.821 15.667 1.00 76.69 218 TRP A O 1
ATOM 1672 N N . TYR A 1 219 ? -11.593 4.461 17.132 1.00 75.62 219 TYR A N 1
ATOM 1673 C CA . TYR A 1 219 ? -12.743 4.134 16.273 1.00 75.62 219 TYR A CA 1
ATOM 1674 C C . TYR A 1 219 ? -14.004 4.960 16.544 1.00 75.62 219 TYR A C 1
ATOM 1676 O O . TYR A 1 219 ? -15.085 4.613 16.070 1.00 75.62 219 TYR A O 1
ATOM 1684 N N . LYS A 1 220 ? -13.877 6.075 17.276 1.00 71.50 220 LYS A N 1
ATOM 1685 C CA . LYS A 1 220 ? -15.015 6.876 17.760 1.00 71.50 220 LYS A CA 1
ATOM 1686 C C . LYS A 1 220 ? -15.978 7.350 16.678 1.00 71.50 220 LYS A C 1
ATOM 1688 O O . LYS A 1 220 ? -17.154 7.482 16.965 1.00 71.50 220 LYS A O 1
ATOM 1693 N N . CYS A 1 221 ? -15.489 7.643 15.478 1.00 72.19 221 CYS A N 1
ATOM 1694 C CA . CYS A 1 221 ? -16.284 8.155 14.358 1.00 72.19 221 CYS A CA 1
ATOM 1695 C C . CYS A 1 221 ? -16.642 7.076 13.317 1.00 72.19 221 CYS A C 1
ATOM 1697 O O . CYS A 1 221 ? -17.223 7.403 12.288 1.00 72.19 221 CYS A O 1
ATOM 1699 N N . GLY A 1 222 ? -16.292 5.809 13.570 1.00 71.44 222 GLY A N 1
ATOM 1700 C CA . GLY A 1 222 ? -16.527 4.685 12.661 1.00 71.44 222 GLY A CA 1
ATOM 1701 C C . GLY A 1 222 ? -17.580 3.714 13.190 1.00 71.44 222 GLY A C 1
ATOM 1702 O O . GLY A 1 222 ? -18.643 4.120 13.651 1.00 71.44 222 GLY A O 1
ATOM 1703 N N . VAL A 1 223 ? -17.269 2.416 13.157 1.00 71.06 223 VAL A N 1
ATOM 1704 C CA . VAL A 1 223 ? -18.178 1.341 13.598 1.00 71.06 223 VAL A CA 1
ATOM 1705 C C . VAL A 1 223 ? -18.658 1.545 15.038 1.00 71.06 223 VAL A C 1
ATOM 1707 O O . VAL A 1 223 ? -19.811 1.261 15.325 1.00 71.06 223 VAL A O 1
ATOM 1710 N N . PHE A 1 224 ? -17.831 2.121 15.919 1.00 74.75 224 PHE A N 1
ATOM 1711 C CA . PHE A 1 224 ? -18.238 2.433 17.291 1.00 74.75 224 PHE A CA 1
ATOM 1712 C C . PHE A 1 224 ? -19.342 3.500 17.349 1.00 74.75 224 PHE A C 1
ATOM 1714 O O . PHE A 1 224 ? -20.280 3.360 18.119 1.00 74.75 224 PHE A O 1
ATOM 1721 N N . ALA A 1 225 ? -19.291 4.538 16.502 1.00 80.50 225 ALA A N 1
ATOM 1722 C CA . ALA A 1 225 ? -20.392 5.501 16.410 1.00 80.50 225 ALA A CA 1
ATOM 1723 C C . ALA A 1 225 ? -21.681 4.829 15.926 1.00 80.50 225 ALA A C 1
ATOM 1725 O O . ALA A 1 225 ? -22.759 5.141 16.422 1.00 80.50 225 ALA A O 1
ATOM 1726 N N . VAL A 1 226 ? -21.573 3.908 14.964 1.00 81.19 226 VAL A N 1
ATOM 1727 C CA . VAL A 1 226 ? -22.729 3.163 14.450 1.00 81.19 226 VAL A CA 1
ATOM 1728 C C . VAL A 1 226 ? -23.291 2.214 15.512 1.00 81.19 226 VAL A C 1
ATOM 1730 O O . VAL A 1 226 ? -24.508 2.153 15.655 1.00 81.19 226 VAL A O 1
ATOM 1733 N N . ASP A 1 227 ? -22.439 1.536 16.288 1.00 82.38 227 ASP A N 1
ATOM 1734 C CA . ASP A 1 227 ? -22.835 0.708 17.435 1.00 82.38 227 ASP A CA 1
ATOM 1735 C C . ASP A 1 227 ? -23.569 1.543 18.491 1.00 82.38 227 ASP A C 1
ATOM 1737 O O . ASP A 1 227 ? -24.699 1.228 18.846 1.00 82.38 227 ASP A O 1
ATOM 1741 N N . GLU A 1 228 ? -22.993 2.667 18.920 1.00 83.62 228 GLU A N 1
ATOM 1742 C CA . GLU A 1 228 ? -23.617 3.574 19.893 1.00 83.62 228 GLU A CA 1
ATOM 1743 C C . GLU A 1 228 ? -24.970 4.117 19.395 1.00 83.62 228 GLU A C 1
ATOM 1745 O O . GLU A 1 228 ? -25.943 4.172 20.150 1.00 83.62 228 GLU A O 1
ATOM 1750 N N . VAL A 1 229 ? -25.083 4.459 18.104 1.00 86.75 229 VAL A N 1
ATOM 1751 C CA . VAL A 1 229 ? -26.364 4.854 17.492 1.00 86.75 229 VAL A CA 1
ATOM 1752 C C . VAL A 1 229 ? -27.353 3.686 17.473 1.00 86.75 229 VAL A C 1
ATOM 1754 O O . VAL A 1 229 ? -28.519 3.871 17.821 1.00 86.75 229 VAL A O 1
ATOM 1757 N N . ALA A 1 230 ? -26.917 2.480 17.107 1.00 89.19 230 ALA A N 1
ATOM 1758 C CA . ALA A 1 230 ? -27.767 1.293 17.103 1.00 89.19 230 ALA A CA 1
ATOM 1759 C C . ALA A 1 230 ? -28.269 0.950 18.515 1.00 89.19 230 ALA A C 1
ATOM 1761 O O . ALA A 1 230 ? -29.456 0.664 18.687 1.00 89.19 230 ALA A O 1
ATOM 1762 N N . GLN A 1 231 ? -27.411 1.070 19.531 1.00 87.12 231 GLN A N 1
ATOM 1763 C CA . GLN A 1 231 ? -27.772 0.911 20.940 1.00 87.12 231 GLN A CA 1
ATOM 1764 C C . GLN A 1 231 ? -28.782 1.973 21.390 1.00 87.12 231 GLN A C 1
ATOM 1766 O O . GLN A 1 231 ? -29.799 1.632 21.998 1.00 87.12 231 GLN A O 1
ATOM 1771 N N . ALA A 1 232 ? -28.563 3.247 21.043 1.00 91.19 232 ALA A N 1
ATOM 1772 C CA . ALA A 1 232 ? -29.492 4.333 21.358 1.00 91.19 232 ALA A CA 1
ATOM 1773 C C . ALA A 1 232 ? -30.876 4.126 20.715 1.00 91.19 232 ALA A C 1
ATOM 1775 O O . ALA A 1 232 ? -31.902 4.451 21.316 1.00 91.19 232 ALA A O 1
ATOM 1776 N N . LEU A 1 233 ? -30.910 3.539 19.515 1.00 95.19 233 LEU A N 1
ATOM 1777 C CA . LEU A 1 233 ? -32.133 3.197 18.787 1.00 95.19 233 LEU A CA 1
ATOM 1778 C C . LEU A 1 233 ? -32.728 1.835 19.182 1.00 95.19 233 LEU A C 1
ATOM 1780 O O . LEU A 1 233 ? -33.798 1.485 18.685 1.00 95.19 233 LEU A O 1
ATOM 1784 N N . LYS A 1 234 ? -32.077 1.081 20.082 1.00 92.38 234 LYS A N 1
ATOM 1785 C CA . LYS A 1 234 ? -32.461 -0.283 20.490 1.00 92.38 234 LYS A CA 1
ATOM 1786 C C . LYS A 1 234 ? -32.618 -1.242 19.302 1.00 92.38 234 LYS A C 1
ATOM 1788 O O . LYS A 1 234 ? -33.517 -2.081 19.293 1.00 92.38 234 LYS A O 1
ATOM 1793 N N . LEU A 1 235 ? -31.765 -1.094 18.292 1.00 88.81 235 LEU A N 1
ATOM 1794 C CA . LEU A 1 235 ? -31.722 -2.011 17.160 1.00 88.81 235 LEU A CA 1
ATOM 1795 C C . LEU A 1 235 ? -31.054 -3.313 17.605 1.00 88.81 235 LEU A C 1
ATOM 1797 O O . LEU A 1 235 ? -29.952 -3.293 18.150 1.00 88.81 235 LEU A O 1
ATOM 1801 N N . ASP A 1 236 ? -31.727 -4.437 17.377 1.00 85.19 236 ASP A N 1
ATOM 1802 C CA . ASP A 1 236 ? -31.164 -5.760 17.629 1.00 85.19 236 ASP A CA 1
ATOM 1803 C C . ASP A 1 236 ? -30.291 -6.165 16.436 1.00 85.19 236 ASP A C 1
ATOM 1805 O O . ASP A 1 236 ? -30.772 -6.272 15.305 1.00 85.19 236 ASP A O 1
ATOM 1809 N N . TYR A 1 237 ? -28.991 -6.322 16.669 1.00 82.12 237 TYR A N 1
ATOM 1810 C CA . TYR A 1 237 ? -28.042 -6.746 15.650 1.00 82.12 237 TYR A CA 1
ATOM 1811 C C . TYR A 1 237 ? -26.927 -7.589 16.278 1.00 82.12 237 TYR A C 1
ATOM 1813 O O . TYR A 1 237 ? -26.530 -7.393 17.429 1.00 82.12 237 TYR A O 1
ATOM 1821 N N . ALA A 1 238 ? -26.409 -8.551 15.514 1.00 76.31 238 ALA A N 1
ATOM 1822 C CA . ALA A 1 238 ? -25.338 -9.416 15.985 1.00 76.31 238 ALA A CA 1
ATOM 1823 C C . ALA A 1 238 ? -24.024 -8.625 16.075 1.00 76.31 238 ALA A C 1
ATOM 1825 O O . ALA A 1 238 ? -23.465 -8.221 15.053 1.00 76.31 238 ALA A O 1
ATOM 1826 N N . ARG A 1 239 ? -23.503 -8.430 17.293 1.00 67.06 239 ARG A N 1
ATOM 1827 C CA . ARG A 1 239 ? -22.119 -7.983 17.480 1.00 67.06 239 ARG A CA 1
ATOM 1828 C C . ARG A 1 239 ? -21.188 -9.114 17.045 1.00 67.06 239 ARG A C 1
ATOM 1830 O O . ARG A 1 239 ? -21.204 -10.183 17.653 1.00 67.06 239 ARG A O 1
ATOM 1837 N N . GLY A 1 240 ? -20.401 -8.879 15.995 1.00 57.66 240 GLY A N 1
ATOM 1838 C CA . GLY A 1 240 ? -19.258 -9.735 15.682 1.00 57.66 240 GLY A CA 1
ATOM 1839 C C . GLY A 1 240 ? -18.287 -9.680 16.858 1.00 57.66 240 GLY A C 1
ATOM 1840 O O . GLY A 1 240 ? -17.837 -8.588 17.207 1.00 57.66 240 GLY A O 1
ATOM 1841 N N . GLN A 1 241 ? -18.072 -10.820 17.515 1.00 40.59 241 GLN A N 1
ATOM 1842 C CA . GLN A 1 241 ? -17.042 -10.986 18.544 1.00 40.59 241 GLN A CA 1
ATOM 1843 C C . GLN A 1 241 ? -15.680 -11.204 17.899 1.00 40.59 241 GLN A C 1
ATOM 1845 O O . GLN A 1 241 ? -15.644 -11.896 16.855 1.00 40.59 241 GLN A O 1
#